Protein AF-A0A7W1F553-F1 (afdb_monomer)

Sequence (327 aa):
MTRLLAGVRGMALLTWREAWRSRLWLVFVGIAVLFLLGVPRMQAVDPSARLKLSVMAVTSGTGFAVTLLAVLIGAAGLRRDLESKTAYTLFAKPIPIAGYLLGRWTGTIVWLLAGSVALAVVGVATVALQGRGLPTMRRAVMPAEWRQLSAAGEVVEVESRRNRLRLGGQTGNGVRWEFTGVERPPPGEELEVLLRAELTPTDPDNPVEQLRIEVHARCRDAAGAERDRVLELDAKSPYGHGDGAAQRGRVHIISRDEGSRDLGQDYLRLRLPPDAIGADGRVAIDLIRLETSADLVLDRDGSARIAKPAGGLLVNLLRGAAADLAA

Foldseek 3Di:
DVVLVVLLQVLLVVLLVVCVVVVLCVLLVVLLVCLLPPLLPDDDPDPVVSLVVLVVSLVVSLVVSLVVLLVVSVVVVVVCCVVVVVVVVVVVDPHDPVSNVNSNVNSSVVNSVVSSVVSVVSSQVSSQVNNVHFDFDKDKFAFPAKWKQDLVRDTHGDPPPDQKDKAADDFFTWMKTKTAPADQDDPPFWKKKWFAWAWAFPDPVDDDFKFKKWKWKWAQDPVRDIDTATWAFDPQFQAFDDPPGCDRRTTIHGGDDPPDQPSRHRTGITTDDSRSQYPRRMMMMMMTGGDRRTIIMDGRGRGIIIIGRPDGPVVVVVVVVVVVVVD

pLDDT: mean 86.67, std 9.31, range [48.44, 97.31]

Radius of gyration: 28.43 Å; Cα contacts (8 Å, |Δi|>4): 544; chains: 1; bounding box: 58×50×82 Å

Structure (mmCIF, N/CA/C/O backbone):
data_AF-A0A7W1F553-F1
#
_entry.id   AF-A0A7W1F553-F1
#
loop_
_atom_site.group_PDB
_atom_site.id
_atom_site.type_symbol
_atom_site.label_atom_id
_atom_site.label_alt_id
_atom_site.label_comp_id
_atom_site.label_asym_id
_atom_site.label_entity_id
_atom_site.label_seq_id
_atom_site.pdbx_PDB_ins_code
_atom_site.Cartn_x
_atom_site.Cartn_y
_atom_site.Cartn_z
_atom_site.occupancy
_atom_site.B_iso_or_equiv
_atom_site.auth_seq_id
_atom_site.auth_comp_id
_atom_site.auth_asym_id
_atom_site.auth_atom_id
_atom_site.pdbx_PDB_model_num
ATOM 1 N N . MET A 1 1 ? -11.515 -16.649 42.365 1.00 63.06 1 MET A N 1
ATOM 2 C CA . MET A 1 1 ? -11.431 -16.088 40.992 1.00 63.06 1 MET A CA 1
ATOM 3 C C . MET A 1 1 ? -12.782 -15.964 40.287 1.00 63.06 1 MET A C 1
ATOM 5 O O . MET A 1 1 ? -13.090 -14.881 39.811 1.00 63.06 1 MET A O 1
ATOM 9 N N . THR A 1 2 ? -13.626 -16.997 40.250 1.00 76.12 2 THR A N 1
ATOM 10 C CA . THR A 1 2 ? -14.921 -16.977 39.527 1.00 76.12 2 THR A CA 1
ATOM 11 C C . THR A 1 2 ? -15.888 -15.865 39.966 1.00 76.12 2 THR A C 1
ATOM 13 O O . THR A 1 2 ? -16.492 -15.212 39.119 1.00 76.12 2 THR A O 1
ATOM 16 N N . ARG A 1 3 ? -15.983 -15.569 41.272 1.00 76.25 3 ARG A N 1
ATOM 17 C CA . ARG A 1 3 ? -16.821 -14.466 41.794 1.00 76.25 3 ARG A CA 1
ATOM 18 C C . ARG A 1 3 ? -16.327 -13.068 41.389 1.00 76.25 3 ARG A C 1
ATOM 20 O O . ARG A 1 3 ? -17.143 -12.196 41.111 1.00 76.25 3 ARG A O 1
ATOM 27 N N . LEU A 1 4 ? -15.007 -12.874 41.309 1.00 78.19 4 LEU A N 1
ATOM 28 C CA . LEU A 1 4 ? -14.392 -11.627 40.831 1.00 78.19 4 LEU A CA 1
ATOM 29 C C . LEU A 1 4 ? -14.726 -11.391 39.354 1.00 78.19 4 LEU A C 1
ATOM 31 O O . LEU A 1 4 ? -15.201 -10.317 39.001 1.00 78.19 4 LEU A O 1
ATOM 35 N N . LEU A 1 5 ? -14.556 -12.416 38.513 1.00 82.44 5 LEU A N 1
ATOM 36 C CA . LEU A 1 5 ? -14.865 -12.348 37.081 1.00 82.44 5 LEU A CA 1
ATOM 37 C C . LEU A 1 5 ? -16.352 -12.065 36.818 1.00 82.44 5 LEU A C 1
ATOM 39 O O . LEU A 1 5 ? -16.683 -11.244 35.963 1.00 82.44 5 LEU A O 1
ATOM 43 N N . ALA A 1 6 ? -17.251 -12.694 37.581 1.00 83.00 6 ALA A N 1
ATOM 44 C CA . ALA A 1 6 ? -18.686 -12.429 37.487 1.00 83.00 6 ALA A CA 1
ATOM 45 C C . ALA A 1 6 ? -19.034 -10.977 37.866 1.00 83.00 6 ALA A C 1
ATOM 47 O O . ALA A 1 6 ? -19.823 -10.335 37.170 1.00 83.00 6 ALA A O 1
ATOM 48 N N . GLY A 1 7 ? -18.406 -10.439 38.920 1.00 81.19 7 GLY A N 1
ATOM 49 C CA . GLY A 1 7 ? -18.570 -9.043 39.336 1.00 81.19 7 GLY A CA 1
ATOM 50 C C . GLY A 1 7 ? -18.070 -8.047 38.286 1.00 81.19 7 GLY A C 1
ATOM 51 O O . GLY A 1 7 ? -18.796 -7.120 37.929 1.00 81.19 7 GLY A O 1
ATOM 52 N N . VAL A 1 8 ? -16.878 -8.284 37.729 1.00 87.62 8 VAL A N 1
ATOM 53 C CA . VAL A 1 8 ? -16.292 -7.468 36.649 1.00 87.62 8 VAL A CA 1
ATOM 54 C C . VAL A 1 8 ? -17.209 -7.451 35.426 1.00 87.62 8 VAL A C 1
ATOM 56 O O . VAL A 1 8 ? -17.542 -6.379 34.925 1.00 87.62 8 VAL A O 1
ATOM 59 N N . ARG A 1 9 ? -17.688 -8.619 34.976 1.00 88.56 9 ARG A N 1
ATOM 60 C CA . ARG A 1 9 ? -18.606 -8.722 33.831 1.00 88.56 9 ARG A CA 1
ATOM 61 C C . ARG A 1 9 ? -19.930 -7.999 34.083 1.00 88.56 9 ARG A C 1
ATOM 63 O O . ARG A 1 9 ? -20.428 -7.317 33.189 1.00 88.56 9 ARG A O 1
ATOM 70 N N . GLY A 1 10 ? -20.506 -8.149 35.277 1.00 86.38 10 GLY A N 1
ATOM 71 C CA . GLY A 1 10 ? -21.751 -7.475 35.649 1.00 86.38 10 GLY A CA 1
ATOM 72 C C . GLY A 1 10 ? -21.615 -5.954 35.602 1.00 86.38 10 GLY A C 1
ATOM 73 O O . GLY A 1 10 ? -22.452 -5.279 35.003 1.00 86.38 10 GLY A O 1
ATOM 74 N N . MET A 1 11 ? -20.522 -5.426 36.157 1.00 86.44 11 MET A N 1
ATOM 75 C CA . MET A 1 11 ? -20.228 -3.993 36.122 1.00 86.44 11 MET A CA 1
ATOM 76 C C . MET A 1 11 ? -19.934 -3.493 34.706 1.00 86.44 11 MET A C 1
ATOM 78 O O . MET A 1 11 ? -20.463 -2.455 34.321 1.00 86.44 11 MET A O 1
ATOM 82 N N . ALA A 1 12 ? -19.189 -4.251 33.898 1.00 89.06 12 ALA A N 1
ATOM 83 C CA . ALA A 1 12 ? -18.916 -3.888 32.508 1.00 89.06 12 ALA A CA 1
ATOM 84 C C . ALA A 1 12 ? -20.203 -3.773 31.670 1.00 89.06 12 ALA A C 1
ATOM 86 O O . ALA A 1 12 ? -20.380 -2.807 30.926 1.00 89.06 12 ALA A O 1
ATOM 87 N N . LEU A 1 13 ? -21.139 -4.717 31.829 1.00 90.25 13 LEU A N 1
ATOM 88 C CA . LEU A 1 13 ? -22.446 -4.680 31.161 1.00 90.25 13 LEU A CA 1
ATOM 89 C C . LEU A 1 13 ? -23.314 -3.510 31.634 1.00 90.25 13 LEU A C 1
ATOM 91 O O . LEU A 1 13 ? -24.056 -2.928 30.837 1.00 90.25 13 LEU A O 1
ATOM 95 N N . LEU A 1 14 ? -23.233 -3.164 32.920 1.00 88.56 14 LEU A N 1
ATOM 96 C CA . LEU A 1 14 ? -23.918 -1.995 33.457 1.00 88.56 14 LEU A CA 1
ATOM 97 C C . LEU A 1 14 ? -23.369 -0.716 32.818 1.00 88.56 14 LEU A C 1
ATOM 99 O O . LEU A 1 14 ? -24.150 0.059 32.272 1.00 88.56 14 LEU A O 1
ATOM 103 N N . THR A 1 15 ? -22.045 -0.539 32.799 1.00 87.19 15 THR A N 1
ATOM 104 C CA . THR A 1 15 ? -21.388 0.614 32.165 1.00 87.19 15 THR A CA 1
ATOM 105 C C . THR A 1 15 ? -21.757 0.729 30.687 1.00 87.19 15 THR A C 1
ATOM 107 O O . THR A 1 15 ? -22.094 1.816 30.224 1.00 87.19 15 THR A O 1
ATOM 110 N N . TRP A 1 16 ? -21.794 -0.388 29.956 1.00 87.44 16 TRP A N 1
ATOM 111 C CA . TRP A 1 16 ? -22.247 -0.409 28.564 1.00 87.44 16 TRP A CA 1
ATOM 112 C C . TRP A 1 16 ? -23.688 0.102 28.407 1.00 87.44 16 TRP A C 1
ATOM 114 O O . TRP A 1 16 ? -23.965 0.969 27.576 1.00 87.44 16 TRP A O 1
ATOM 124 N N . ARG A 1 17 ? -24.621 -0.412 29.220 1.00 89.12 17 ARG A N 1
ATOM 125 C CA . ARG A 1 17 ? -26.030 0.019 29.202 1.00 89.12 17 ARG A CA 1
ATOM 126 C C . ARG A 1 17 ? -26.185 1.492 29.563 1.00 89.12 17 ARG A C 1
ATOM 128 O O . ARG A 1 17 ? -27.016 2.179 28.972 1.00 89.12 17 ARG A O 1
ATOM 135 N N . GLU A 1 18 ? -25.401 1.978 30.517 1.00 88.25 18 GLU A N 1
ATOM 136 C CA . GLU A 1 18 ? -25.407 3.385 30.908 1.00 88.25 18 GLU A CA 1
ATOM 137 C C . GLU A 1 18 ? -24.884 4.288 29.791 1.00 88.25 18 GLU A C 1
ATOM 139 O O . GLU A 1 18 ? -25.547 5.272 29.466 1.00 88.25 18 GLU A O 1
ATOM 144 N N . ALA A 1 19 ? -23.769 3.922 29.154 1.00 85.69 19 ALA A N 1
ATOM 145 C CA . ALA A 1 19 ? -23.207 4.647 28.015 1.00 85.69 19 ALA A CA 1
ATOM 146 C C . ALA A 1 19 ? -24.159 4.665 26.804 1.00 85.69 19 ALA A C 1
ATOM 148 O O . ALA A 1 19 ? -24.251 5.651 26.073 1.00 85.69 19 ALA A O 1
ATOM 149 N N . TRP A 1 20 ? -24.929 3.592 26.607 1.00 88.38 20 TRP A N 1
ATOM 150 C CA . TRP A 1 20 ? -25.993 3.572 25.607 1.00 88.38 20 TRP A CA 1
ATOM 151 C C . TRP A 1 20 ? -27.130 4.542 25.961 1.00 88.38 20 TRP A C 1
ATOM 153 O O . TRP A 1 20 ? -27.567 5.340 25.128 1.00 88.38 20 TRP A O 1
ATOM 163 N N . ARG A 1 21 ? -27.594 4.519 27.218 1.00 90.44 21 ARG A N 1
ATOM 164 C CA . ARG A 1 21 ? -28.711 5.355 27.688 1.00 90.44 21 ARG A CA 1
ATOM 165 C C . ARG A 1 21 ? -28.366 6.841 27.738 1.00 90.44 21 ARG A C 1
ATOM 167 O O . ARG A 1 21 ? -29.250 7.665 27.520 1.00 90.44 21 ARG A O 1
ATOM 174 N N . SER A 1 22 ? -27.107 7.188 27.999 1.00 88.44 22 SER A N 1
ATOM 175 C CA . SER A 1 22 ? -26.621 8.572 27.965 1.00 88.44 22 SER A CA 1
ATOM 176 C C . SER A 1 22 ? -26.574 9.159 26.552 1.00 88.44 22 SER A C 1
ATOM 178 O O . SER A 1 22 ? -26.280 10.340 26.401 1.00 88.44 22 SER A O 1
ATOM 180 N N . ARG A 1 23 ? -26.902 8.361 25.522 1.00 92.44 23 ARG A N 1
ATOM 181 C CA . ARG A 1 23 ? -26.930 8.764 24.110 1.00 92.44 23 ARG A CA 1
ATOM 182 C C . ARG A 1 23 ? -25.578 9.255 23.589 1.00 92.44 23 ARG A C 1
ATOM 184 O O . ARG A 1 23 ? -25.527 9.921 22.562 1.00 92.44 23 ARG A O 1
ATOM 191 N N . LEU A 1 24 ? -24.475 8.877 24.239 1.00 87.44 24 LEU A N 1
ATOM 192 C CA . LEU A 1 24 ? -23.122 9.221 23.784 1.00 87.44 24 LEU A CA 1
ATOM 193 C C . LEU A 1 24 ? -22.799 8.623 22.408 1.00 87.44 24 LEU A C 1
ATOM 195 O O . LEU A 1 24 ? -21.963 9.154 21.682 1.00 87.44 24 LEU A O 1
ATOM 199 N N . TRP A 1 25 ? -23.525 7.578 22.000 1.00 90.50 25 TRP A N 1
ATOM 200 C CA . TRP A 1 25 ? -23.453 7.011 20.652 1.00 90.50 25 TRP A CA 1
ATOM 201 C C . TRP A 1 25 ? -23.823 8.021 19.552 1.00 90.50 25 TRP A C 1
ATOM 203 O O . TRP A 1 25 ? -23.379 7.863 18.416 1.00 90.50 25 TRP A O 1
ATOM 213 N N . LEU A 1 26 ? -24.570 9.089 19.871 1.00 92.50 26 LEU A N 1
ATOM 214 C CA . LEU A 1 26 ? -24.881 10.162 18.922 1.00 92.50 26 LEU A CA 1
ATOM 215 C C . LEU A 1 26 ? -23.627 10.891 18.433 1.00 92.50 26 LEU A C 1
ATOM 217 O O . LEU A 1 26 ? -23.619 11.367 17.303 1.00 92.50 26 LEU A O 1
ATOM 221 N N . VAL A 1 27 ? -22.560 10.947 19.237 1.00 90.38 27 VAL A N 1
ATOM 222 C CA . VAL A 1 27 ? -21.278 11.528 18.809 1.00 90.38 27 VAL A CA 1
ATOM 223 C C . VAL A 1 27 ? -20.674 10.691 17.681 1.00 90.38 27 VAL A C 1
ATOM 225 O O . VAL A 1 27 ? -20.287 11.243 16.653 1.00 90.38 27 VAL A O 1
ATOM 228 N N . PHE A 1 28 ? -20.667 9.359 17.816 1.00 91.38 28 PHE A N 1
ATOM 229 C CA . PHE A 1 28 ? -20.224 8.469 16.738 1.00 91.38 28 PHE A CA 1
ATOM 230 C C . PHE A 1 28 ? -21.087 8.615 15.491 1.00 91.38 28 PHE A C 1
ATOM 232 O O . PHE A 1 28 ? -20.553 8.688 14.390 1.00 91.38 28 PHE A O 1
ATOM 239 N N . VAL A 1 29 ? -22.407 8.711 15.649 1.00 93.31 29 VAL A N 1
ATOM 240 C CA . VAL A 1 29 ? -23.312 8.910 14.510 1.00 93.31 29 VAL A CA 1
ATOM 241 C C . VAL A 1 29 ? -23.076 10.256 13.832 1.00 93.31 29 VAL A C 1
ATOM 243 O O . VAL A 1 29 ? -23.033 10.307 12.608 1.00 93.31 29 VAL A O 1
ATOM 246 N N . GLY A 1 30 ? -22.847 11.326 14.592 1.00 93.69 30 GLY A N 1
ATOM 247 C CA . GLY A 1 30 ? -22.500 12.635 14.040 1.00 93.69 30 GLY A CA 1
ATOM 248 C C . GLY A 1 30 ? -21.229 12.586 13.189 1.00 93.69 30 GLY A C 1
ATOM 249 O O . GLY A 1 30 ? -21.225 13.085 12.065 1.00 93.69 30 GLY A O 1
ATOM 250 N N . ILE A 1 31 ? -20.176 11.921 13.675 1.00 91.81 31 ILE A N 1
ATOM 251 C CA . ILE A 1 31 ? -18.933 11.750 12.907 1.00 91.81 31 ILE A CA 1
ATOM 252 C C . ILE A 1 31 ? -19.126 10.820 11.705 1.00 91.81 31 ILE A C 1
ATOM 254 O O . ILE A 1 31 ? -18.628 11.118 10.624 1.00 91.81 31 ILE A O 1
ATOM 258 N N . ALA A 1 32 ? -19.894 9.739 11.843 1.00 91.44 32 ALA A N 1
ATOM 259 C CA . ALA A 1 32 ? -20.233 8.855 10.730 1.00 91.44 32 ALA A CA 1
ATOM 260 C C . ALA A 1 32 ? -20.955 9.613 9.601 1.00 91.44 32 ALA A C 1
ATOM 262 O O . ALA A 1 32 ? -20.600 9.473 8.431 1.00 91.44 32 ALA A O 1
ATOM 263 N N . VAL A 1 33 ? -21.927 10.463 9.948 1.00 94.06 33 VAL A N 1
ATOM 264 C CA . VAL A 1 33 ? -22.617 11.345 8.995 1.00 94.06 33 VAL A CA 1
ATOM 265 C C . VAL A 1 33 ? -21.637 12.338 8.370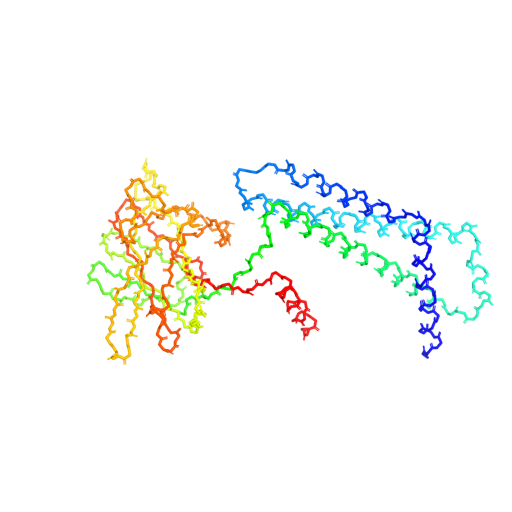 1.00 94.06 33 VAL A C 1
ATOM 267 O O . VAL A 1 33 ? -21.668 12.542 7.156 1.00 94.06 33 VAL A O 1
ATOM 270 N N . LEU A 1 34 ? -20.733 12.920 9.164 1.00 91.75 34 LEU A N 1
ATOM 271 C CA . LEU A 1 34 ? -19.702 13.821 8.654 1.00 91.75 34 LEU A CA 1
ATOM 272 C C . LEU A 1 34 ? -18.782 13.121 7.646 1.00 91.75 34 LEU A C 1
ATOM 274 O O . LEU A 1 34 ? -18.456 13.715 6.623 1.00 91.75 34 LEU A O 1
ATOM 278 N N . PHE A 1 35 ? -18.406 11.862 7.876 1.00 90.44 35 PHE A N 1
ATOM 279 C CA . PHE A 1 35 ? -17.649 11.081 6.898 1.00 90.44 35 PHE A CA 1
ATOM 280 C C . PHE A 1 35 ? -18.456 10.864 5.621 1.00 90.44 35 PHE A C 1
ATOM 282 O O . PHE A 1 35 ? -17.986 11.233 4.545 1.00 90.44 35 PHE A O 1
ATOM 289 N N . LEU A 1 36 ? -19.689 10.364 5.739 1.00 88.12 36 LEU A N 1
ATOM 290 C CA . LEU A 1 36 ? -20.564 10.080 4.597 1.00 88.12 36 LEU A CA 1
ATOM 291 C C . LEU A 1 36 ? -20.831 11.312 3.722 1.00 88.12 36 LEU A C 1
ATOM 293 O O . LEU A 1 36 ? -20.930 11.189 2.504 1.00 88.12 36 LEU A O 1
ATOM 297 N N . LEU A 1 37 ? -20.939 12.500 4.320 1.00 89.25 37 LEU A N 1
ATOM 298 C CA . LEU A 1 37 ? -21.217 13.742 3.595 1.00 89.25 37 LEU A CA 1
ATOM 299 C C . LEU A 1 37 ? -19.953 14.513 3.194 1.00 89.25 37 LEU A C 1
ATOM 301 O O . LEU A 1 37 ? -19.961 15.212 2.177 1.00 89.25 37 LEU A O 1
ATOM 305 N N . GLY A 1 38 ? -18.895 14.438 3.996 1.00 85.62 38 GLY A N 1
ATOM 306 C CA . GLY A 1 38 ? -17.675 15.225 3.839 1.00 85.62 38 GLY A CA 1
ATOM 307 C C . GLY A 1 38 ? -16.666 14.581 2.897 1.00 85.62 38 GLY A C 1
ATOM 308 O O . GLY A 1 38 ? -16.176 15.241 1.982 1.00 85.62 38 GLY A O 1
ATOM 309 N N . VAL A 1 39 ? -16.397 13.282 3.062 1.00 84.00 39 VAL A N 1
ATOM 310 C CA . VAL A 1 39 ? -15.374 12.562 2.282 1.00 84.00 39 VAL A CA 1
ATOM 311 C C . VAL A 1 39 ? -15.657 12.594 0.771 1.00 84.00 39 VAL A C 1
ATOM 313 O O . VAL A 1 39 ? -14.748 12.944 0.013 1.00 84.00 39 VAL A O 1
ATOM 316 N N . PRO A 1 40 ? -16.895 12.358 0.280 1.00 81.50 40 PRO A N 1
ATOM 317 C CA . PRO A 1 40 ? -17.178 12.432 -1.157 1.00 81.50 40 PRO A CA 1
ATOM 318 C C . PRO A 1 40 ? -16.976 13.829 -1.758 1.00 81.50 40 PRO A C 1
ATOM 320 O O . PRO A 1 40 ? -16.720 13.951 -2.956 1.00 81.50 40 PRO A O 1
ATOM 323 N N . ARG A 1 41 ? -17.085 14.885 -0.941 1.00 81.69 41 ARG A N 1
ATOM 324 C CA . ARG A 1 41 ? -16.938 16.282 -1.375 1.00 81.69 41 ARG A CA 1
ATOM 325 C C . ARG A 1 41 ? -15.491 16.756 -1.430 1.00 81.69 41 ARG A C 1
ATOM 327 O O . ARG A 1 41 ? -15.239 17.791 -2.037 1.00 81.69 41 ARG A O 1
ATOM 334 N N . MET A 1 42 ? -14.545 16.012 -0.857 1.00 78.25 42 MET A N 1
ATOM 335 C CA . MET A 1 42 ? -13.127 16.337 -0.986 1.00 78.25 42 MET A CA 1
ATOM 336 C C . MET A 1 42 ? -12.726 16.209 -2.453 1.00 78.25 42 MET A C 1
ATOM 338 O O . MET A 1 42 ? -12.780 15.114 -3.013 1.00 78.25 42 MET A O 1
ATOM 342 N N . GLN A 1 43 ? -12.387 17.324 -3.094 1.00 69.75 43 GLN A N 1
ATOM 343 C CA . GLN A 1 43 ? -11.808 17.334 -4.433 1.00 69.75 43 GLN A CA 1
ATOM 344 C C . GLN A 1 43 ? -10.291 17.272 -4.279 1.00 69.75 43 GLN A C 1
ATOM 346 O O . GLN A 1 43 ? -9.711 18.036 -3.514 1.00 69.75 43 GLN A O 1
ATOM 351 N N . ALA A 1 44 ? -9.662 16.335 -4.973 1.00 67.56 44 ALA A N 1
ATOM 352 C CA . ALA A 1 44 ? -8.216 16.267 -5.097 1.00 67.56 44 ALA A CA 1
ATOM 353 C C . ALA A 1 44 ? -7.892 16.177 -6.583 1.00 67.56 44 ALA A C 1
ATOM 355 O O . ALA A 1 44 ? -8.706 15.664 -7.354 1.00 67.56 44 ALA A O 1
ATOM 356 N N . VAL A 1 45 ? -6.717 16.681 -6.954 1.00 59.09 45 VAL A N 1
ATOM 357 C CA . VAL A 1 45 ? -6.250 16.698 -8.345 1.00 59.09 45 VAL A CA 1
ATOM 358 C C . VAL A 1 45 ? -6.145 15.269 -8.893 1.00 59.09 45 VAL A C 1
ATOM 360 O O . VAL A 1 45 ? -6.565 15.032 -10.020 1.00 59.09 45 VAL A O 1
ATOM 363 N N . ASP A 1 46 ? -5.738 14.307 -8.049 1.00 67.31 46 ASP A N 1
ATOM 364 C CA . ASP A 1 46 ? -5.589 12.897 -8.425 1.00 67.31 46 ASP A CA 1
ATOM 365 C C . ASP A 1 46 ? -6.479 11.927 -7.618 1.00 67.31 46 ASP A C 1
ATOM 367 O O . ASP A 1 46 ? -6.655 12.096 -6.402 1.00 67.31 46 ASP A O 1
ATOM 371 N N . PRO A 1 47 ? -6.984 10.835 -8.237 1.00 68.31 47 PRO A N 1
ATOM 372 C CA . PRO A 1 47 ? -7.790 9.812 -7.558 1.00 68.31 47 PRO A CA 1
ATOM 373 C C . PRO A 1 47 ? -7.090 9.121 -6.373 1.00 68.31 47 PRO A C 1
ATOM 375 O O . PRO A 1 47 ? -7.730 8.777 -5.379 1.00 68.31 47 PRO A O 1
ATOM 378 N N . SER A 1 48 ? -5.776 8.920 -6.454 1.00 66.25 48 SER A N 1
ATOM 379 C CA . SER A 1 48 ? -4.944 8.325 -5.394 1.00 66.25 48 SER A CA 1
ATOM 380 C C . SER A 1 48 ? -4.737 9.274 -4.213 1.00 66.25 48 SER A C 1
ATOM 382 O O . SER A 1 48 ? -4.894 8.873 -3.058 1.00 66.25 48 SER A O 1
ATOM 384 N N . ALA A 1 49 ? -4.435 10.546 -4.491 1.00 72.31 49 ALA A N 1
ATOM 385 C CA . ALA A 1 49 ? -4.321 11.594 -3.486 1.00 72.31 49 ALA A CA 1
ATOM 386 C C . ALA A 1 49 ? -5.649 11.748 -2.738 1.00 72.31 49 ALA A C 1
ATOM 388 O O . ALA A 1 49 ? -5.672 11.835 -1.511 1.00 72.31 49 ALA A O 1
ATOM 389 N N . ARG A 1 50 ? -6.770 11.656 -3.465 1.00 78.31 50 ARG A N 1
ATOM 390 C CA . ARG A 1 50 ? -8.115 11.624 -2.887 1.00 78.31 50 ARG A CA 1
ATOM 391 C C . ARG A 1 50 ? -8.306 10.473 -1.902 1.00 78.31 50 ARG A C 1
ATOM 393 O O . ARG A 1 50 ? -8.823 10.694 -0.808 1.00 78.31 50 ARG A O 1
ATOM 400 N N . LEU A 1 51 ? -7.878 9.262 -2.265 1.00 79.00 51 LEU A N 1
ATOM 401 C CA . LEU A 1 51 ? -7.966 8.086 -1.397 1.00 79.00 51 LEU A CA 1
ATOM 402 C C . LEU A 1 51 ? -7.136 8.275 -0.120 1.00 79.00 51 LEU A C 1
ATOM 404 O O . LEU A 1 51 ? -7.649 8.056 0.975 1.00 79.00 51 LEU A O 1
ATOM 408 N N . LYS A 1 52 ? -5.883 8.729 -0.250 1.00 79.50 52 LYS A N 1
ATOM 409 C CA . LYS A 1 52 ? -4.994 9.003 0.892 1.00 79.50 52 LYS A CA 1
ATOM 410 C C . LYS A 1 52 ? -5.592 10.039 1.842 1.00 79.50 52 LYS A C 1
ATOM 412 O O . LYS A 1 52 ? -5.669 9.785 3.042 1.00 79.50 52 LYS A O 1
ATOM 417 N N . LEU A 1 53 ? -6.071 11.163 1.304 1.00 83.81 53 LEU A N 1
ATOM 418 C CA . LEU A 1 53 ? -6.736 12.210 2.084 1.00 83.81 53 LEU A CA 1
ATOM 419 C C . LEU A 1 53 ? -7.974 11.673 2.807 1.00 83.81 53 LEU A C 1
ATOM 421 O O . LEU A 1 53 ? -8.174 11.958 3.984 1.00 83.81 53 LEU A O 1
ATOM 425 N N . SER A 1 54 ? -8.769 10.844 2.132 1.00 85.25 54 SER A N 1
ATOM 426 C CA . SER A 1 54 ? -9.974 10.242 2.707 1.00 85.25 54 SER A CA 1
ATOM 427 C C . SER A 1 54 ? -9.646 9.286 3.856 1.00 85.25 54 SER A C 1
ATOM 429 O O . SER A 1 54 ? -10.247 9.378 4.924 1.00 85.25 54 SER A O 1
ATOM 431 N N . VAL A 1 55 ? -8.654 8.406 3.679 1.00 84.69 55 VAL A N 1
ATOM 432 C CA . VAL A 1 55 ? -8.191 7.480 4.728 1.00 84.69 55 VAL A CA 1
ATOM 433 C C . VAL A 1 55 ? -7.619 8.243 5.921 1.00 84.69 55 VAL A C 1
ATOM 435 O O . VAL A 1 55 ? -7.939 7.918 7.067 1.00 84.69 55 VAL A O 1
ATOM 438 N N . MET A 1 56 ? -6.816 9.278 5.670 1.00 85.75 56 MET A N 1
ATOM 439 C CA . MET A 1 56 ? -6.268 10.136 6.717 1.00 85.75 56 MET A CA 1
ATOM 440 C C . MET A 1 56 ? -7.387 10.838 7.493 1.00 85.75 56 MET A C 1
ATOM 442 O O . MET A 1 56 ? -7.426 10.747 8.717 1.00 85.75 56 MET A O 1
ATOM 446 N N . ALA A 1 57 ? -8.346 11.457 6.800 1.00 87.06 57 ALA A N 1
ATOM 447 C CA . ALA A 1 57 ? -9.478 12.135 7.424 1.00 87.06 57 ALA A CA 1
ATOM 448 C C . ALA A 1 57 ? -10.332 11.184 8.280 1.00 87.06 57 ALA A C 1
ATOM 450 O O . ALA A 1 57 ? -10.681 11.520 9.413 1.00 87.06 57 ALA A O 1
ATOM 451 N N . VAL A 1 58 ? -10.624 9.978 7.776 1.00 88.12 58 VAL A N 1
ATOM 452 C CA . VAL A 1 58 ? -11.366 8.946 8.518 1.00 88.12 58 VAL A CA 1
ATOM 453 C C . VAL A 1 58 ? -10.598 8.503 9.763 1.00 88.12 58 VAL A C 1
ATOM 455 O O . VAL A 1 58 ? -11.176 8.421 10.849 1.00 88.12 58 VAL A O 1
ATOM 458 N N . THR A 1 59 ? -9.297 8.240 9.635 1.00 87.81 59 THR A N 1
ATOM 459 C CA . THR A 1 59 ? -8.465 7.752 10.744 1.00 87.81 59 THR A CA 1
ATOM 460 C C . THR A 1 59 ? -8.311 8.821 11.824 1.00 87.81 59 THR A C 1
ATOM 462 O O . THR A 1 59 ? -8.587 8.558 12.996 1.00 87.81 59 THR A O 1
ATOM 465 N N . SER A 1 60 ? -7.960 10.051 11.439 1.00 88.00 60 SER A N 1
ATOM 466 C CA . SER A 1 60 ? -7.835 11.183 12.362 1.00 88.00 60 SER A CA 1
ATOM 467 C C . SER A 1 60 ? -9.169 11.531 13.023 1.00 88.00 60 SER A C 1
ATOM 469 O O . SER A 1 60 ? -9.218 11.716 14.238 1.00 88.00 60 SER A O 1
ATOM 471 N N . GLY A 1 61 ? -10.268 11.557 12.261 1.00 89.44 61 GLY A N 1
ATOM 472 C CA . GLY A 1 61 ? -11.603 11.814 12.803 1.00 89.44 61 GLY A CA 1
ATOM 473 C C . GLY A 1 61 ? -12.058 10.731 13.785 1.00 89.44 61 GLY A C 1
ATOM 474 O O . GLY A 1 61 ? -12.616 11.047 14.835 1.00 89.44 61 GLY A O 1
ATOM 475 N N . THR A 1 62 ? -11.755 9.461 13.496 1.00 91.00 62 THR A N 1
ATOM 476 C CA . THR A 1 62 ? -12.057 8.338 14.396 1.00 91.00 62 THR A CA 1
ATOM 477 C C . THR A 1 62 ? -11.233 8.417 15.677 1.00 91.00 62 THR A C 1
ATOM 479 O O . THR A 1 62 ? -11.793 8.262 16.759 1.00 91.00 62 THR A O 1
ATOM 482 N N . GLY A 1 63 ? -9.931 8.709 15.583 1.00 89.56 63 GLY A N 1
ATOM 483 C CA . GLY A 1 63 ? -9.063 8.888 16.751 1.00 89.56 63 GLY A CA 1
ATOM 484 C C . GLY A 1 63 ? -9.477 10.075 17.625 1.00 89.56 63 GLY A C 1
ATOM 485 O O . GLY A 1 63 ? -9.454 9.984 18.856 1.00 89.56 63 GLY A O 1
ATOM 486 N N . PHE A 1 64 ? -9.937 11.162 17.001 1.00 91.88 64 PHE A N 1
ATOM 487 C CA . PHE A 1 64 ? -10.496 12.310 17.708 1.00 91.88 64 PHE A CA 1
ATOM 488 C C . PHE A 1 64 ? -11.790 11.944 18.455 1.00 91.88 64 PHE A C 1
ATOM 490 O O . PHE A 1 64 ? -11.878 12.193 19.658 1.00 91.88 64 PHE A O 1
ATOM 497 N N . ALA A 1 65 ? -12.754 11.286 17.791 1.00 90.06 65 ALA A N 1
ATOM 498 C CA . ALA A 1 65 ? -13.988 10.788 18.425 1.00 90.06 65 ALA A CA 1
ATOM 499 C C . ALA A 1 65 ? -13.676 9.861 19.604 1.00 90.06 65 ALA A C 1
ATOM 501 O O . ALA A 1 65 ? -14.157 10.073 20.716 1.00 90.06 65 ALA A O 1
ATOM 502 N N . VAL A 1 66 ? -12.818 8.880 19.298 1.00 92.81 66 VAL A N 1
ATOM 503 C CA . VAL A 1 66 ? -11.956 8.083 20.170 1.00 92.81 66 VAL A CA 1
ATOM 504 C C . VAL A 1 66 ? -11.762 8.671 21.563 1.00 92.81 66 VAL A C 1
ATOM 506 O O . VAL A 1 66 ? -12.383 8.348 22.578 1.00 92.81 66 VAL A O 1
ATOM 509 N N . THR A 1 67 ? -10.841 9.623 21.518 1.00 93.19 67 THR A N 1
ATOM 510 C CA . THR A 1 67 ? -10.225 10.310 22.638 1.00 93.19 67 THR A CA 1
ATOM 511 C C . THR A 1 67 ? -11.218 11.224 23.341 1.00 93.19 67 THR A C 1
ATOM 513 O O . THR A 1 67 ? -11.303 11.208 24.568 1.00 93.19 67 THR A O 1
ATOM 516 N N . LEU A 1 68 ? -12.023 11.973 22.581 1.00 93.19 68 LEU A N 1
ATOM 517 C CA . LEU A 1 68 ? -13.039 12.861 23.140 1.00 93.19 68 LEU A CA 1
ATOM 518 C C . LEU A 1 68 ? -14.054 12.076 23.981 1.00 93.19 68 LEU A C 1
ATOM 520 O O . LEU A 1 68 ? -14.337 12.446 25.119 1.00 93.19 68 LEU A O 1
ATOM 524 N N . LEU A 1 69 ? -14.570 10.961 23.457 1.00 91.69 69 LEU A N 1
ATOM 525 C CA . LEU A 1 69 ? -15.525 10.121 24.179 1.00 91.69 69 LEU A CA 1
ATOM 526 C C . LEU A 1 69 ? -14.894 9.409 25.370 1.00 91.69 69 LEU A C 1
ATOM 528 O O . LEU A 1 69 ? -15.558 9.276 26.394 1.00 91.69 69 LEU A O 1
ATOM 532 N N . ALA A 1 70 ? -13.627 9.000 25.281 1.00 92.19 70 ALA A N 1
ATOM 533 C CA . ALA A 1 70 ? -12.922 8.417 26.419 1.00 92.19 70 ALA A CA 1
ATOM 534 C C . ALA A 1 70 ? -12.890 9.382 27.618 1.00 92.19 70 ALA A C 1
ATOM 536 O O . ALA A 1 70 ? -13.225 8.992 28.740 1.00 92.19 70 ALA A O 1
ATOM 537 N N . VAL A 1 71 ? -12.579 10.659 27.369 1.00 92.50 71 VAL A N 1
ATOM 538 C CA . VAL A 1 71 ? -12.584 11.709 28.399 1.00 92.50 71 VAL A CA 1
ATOM 539 C C . VAL A 1 71 ? -14.002 11.973 28.912 1.00 92.50 71 VAL A C 1
ATOM 541 O O . VAL A 1 71 ? -14.224 11.998 30.124 1.00 92.50 71 VAL A O 1
ATOM 544 N N . LEU A 1 72 ? -14.980 12.127 28.012 1.00 90.06 72 LEU A N 1
ATOM 545 C CA . LEU A 1 72 ? -16.362 12.439 28.389 1.00 90.06 72 LEU A CA 1
ATOM 546 C C . LEU A 1 72 ? -17.025 11.314 29.190 1.00 90.06 72 LEU A C 1
ATOM 548 O O . LEU A 1 72 ? -17.710 11.599 30.170 1.00 90.06 72 LEU A O 1
ATOM 552 N N . ILE A 1 73 ? -16.817 10.047 28.819 1.00 89.12 73 ILE A N 1
ATOM 553 C CA . ILE A 1 73 ? -17.356 8.896 29.559 1.00 89.12 73 ILE A CA 1
ATOM 554 C C . ILE A 1 73 ? -16.725 8.816 30.945 1.00 89.12 73 ILE A C 1
ATOM 556 O O . ILE A 1 73 ? -17.446 8.629 31.927 1.00 89.12 73 ILE A O 1
ATOM 560 N N . GLY A 1 74 ? -15.405 9.003 31.037 1.00 87.31 74 GLY A N 1
ATOM 561 C CA . GLY A 1 74 ? -14.699 9.033 32.315 1.00 87.31 74 GLY A CA 1
ATOM 562 C C . GLY A 1 74 ? -15.246 10.119 33.244 1.00 87.31 74 GLY A C 1
ATOM 563 O O . GLY A 1 74 ? -15.648 9.827 34.372 1.00 87.31 74 GLY A O 1
ATOM 564 N N . ALA A 1 75 ? -15.343 11.355 32.749 1.00 88.88 75 ALA A N 1
ATOM 565 C CA . ALA A 1 75 ? -15.829 12.498 33.518 1.00 88.88 75 ALA A CA 1
ATOM 566 C C . ALA A 1 75 ? -17.316 12.376 33.898 1.00 88.88 75 ALA A C 1
ATOM 568 O O . ALA A 1 75 ? -17.677 12.572 35.060 1.00 88.88 75 ALA A O 1
ATOM 569 N N . ALA A 1 76 ? -18.186 12.015 32.947 1.00 87.69 76 ALA A N 1
ATOM 570 C CA . ALA A 1 76 ? -19.621 11.853 33.192 1.00 87.69 76 ALA A CA 1
ATOM 571 C C . ALA A 1 76 ? -19.901 10.701 34.159 1.00 87.69 76 ALA A C 1
ATOM 573 O O . ALA A 1 76 ? -20.755 10.816 35.040 1.00 87.69 76 ALA A O 1
ATOM 574 N N . GLY A 1 77 ? -19.150 9.607 34.024 1.00 85.12 77 GLY A N 1
ATOM 575 C CA . GLY A 1 77 ? -19.194 8.499 34.957 1.00 85.12 77 GLY A CA 1
ATOM 576 C C . GLY A 1 77 ? -18.810 8.948 36.366 1.00 85.12 77 GLY A C 1
ATOM 577 O O . GLY A 1 77 ? -19.559 8.696 37.307 1.00 85.12 77 GLY A O 1
ATOM 578 N N . LEU A 1 78 ? -17.659 9.603 36.522 1.00 86.31 78 LEU A N 1
ATOM 579 C CA . LEU A 1 78 ? -17.182 10.047 37.832 1.00 86.31 78 LEU A CA 1
ATOM 580 C C . LEU A 1 78 ? -18.174 11.005 38.501 1.00 86.31 78 LEU A C 1
ATOM 582 O O . LEU A 1 78 ? -18.532 10.818 39.661 1.00 86.31 78 LEU A O 1
ATOM 586 N N . ARG A 1 79 ? -18.672 11.994 37.752 1.00 87.38 79 ARG A N 1
ATOM 587 C CA . ARG A 1 79 ? -19.670 12.948 38.243 1.00 87.38 79 ARG A CA 1
ATOM 588 C C . ARG A 1 79 ? -20.930 12.244 38.744 1.00 87.38 79 ARG A C 1
ATOM 590 O O . ARG A 1 79 ? -21.398 12.539 39.839 1.00 87.38 79 ARG A O 1
ATOM 597 N N . ARG A 1 80 ? -21.460 11.300 37.963 1.00 84.56 80 ARG A N 1
ATOM 598 C CA . ARG A 1 80 ? -22.658 10.538 38.328 1.00 84.56 80 ARG A CA 1
ATOM 599 C C . ARG A 1 80 ? -22.442 9.757 39.618 1.00 84.56 80 ARG A C 1
ATOM 601 O O . ARG A 1 80 ? -23.290 9.830 40.494 1.00 84.56 80 ARG A O 1
ATOM 608 N N . ASP A 1 81 ? -21.308 9.074 39.763 1.00 84.31 81 ASP A N 1
ATOM 609 C CA . ASP A 1 81 ? -21.005 8.310 40.980 1.00 84.31 81 ASP A CA 1
ATOM 610 C C . ASP A 1 81 ? -20.979 9.185 42.239 1.00 84.31 81 ASP A C 1
ATOM 612 O O . ASP A 1 81 ? -21.455 8.757 43.296 1.00 84.31 81 ASP A O 1
ATOM 616 N N . LEU A 1 82 ? -20.443 10.404 42.114 1.00 84.69 82 LEU A N 1
ATOM 617 C CA . LEU A 1 82 ? -20.399 11.391 43.191 1.00 84.69 82 LEU A CA 1
ATOM 618 C C . LEU A 1 82 ? -21.801 11.917 43.530 1.00 84.69 82 LEU A C 1
ATOM 620 O O . LEU A 1 82 ? -22.178 11.948 44.700 1.00 84.69 82 LEU A O 1
ATOM 624 N N . GLU A 1 83 ? -22.593 12.283 42.519 1.00 86.12 83 GLU A N 1
ATOM 625 C CA . GLU A 1 83 ? -23.938 12.845 42.702 1.00 86.12 83 GLU A CA 1
ATOM 626 C C . GLU A 1 83 ? -24.935 11.815 43.251 1.00 86.12 83 GLU A C 1
ATOM 628 O O . GLU A 1 83 ? -25.662 12.103 44.203 1.00 86.12 83 GLU A O 1
ATOM 633 N N . SER A 1 84 ? -24.966 10.595 42.701 1.00 81.44 84 SER A N 1
ATOM 634 C CA . SER A 1 84 ? -25.932 9.573 43.124 1.00 81.44 84 SER A CA 1
ATOM 635 C C . SER A 1 84 ? -25.536 8.831 44.397 1.00 81.44 84 SER A C 1
ATOM 637 O O . SER A 1 84 ? -26.260 7.924 44.809 1.00 81.44 84 SER A O 1
ATOM 639 N N . LYS A 1 85 ? -24.400 9.182 45.025 1.00 83.50 85 LYS A N 1
ATOM 640 C CA . LYS A 1 85 ? -23.873 8.504 46.224 1.00 83.50 85 LYS A CA 1
ATOM 641 C C . LYS A 1 85 ? -23.819 6.979 46.048 1.00 83.50 85 LYS A C 1
ATOM 643 O O . LYS A 1 85 ? -23.873 6.220 47.016 1.00 83.50 85 LYS A O 1
ATOM 648 N N . THR A 1 86 ? -23.704 6.518 44.803 1.00 72.94 86 THR A N 1
ATOM 649 C CA . THR A 1 86 ? -23.846 5.107 44.423 1.00 72.94 86 THR A CA 1
ATOM 650 C C . THR A 1 86 ? -22.760 4.274 45.075 1.00 72.94 86 THR A C 1
ATOM 652 O O . THR A 1 86 ? -23.036 3.151 45.49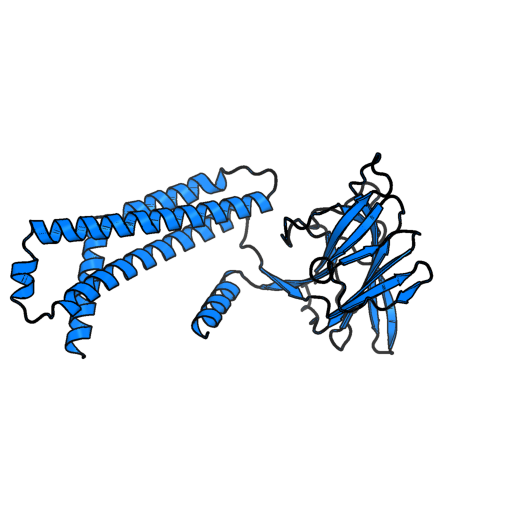0 1.00 72.94 86 THR A O 1
ATOM 655 N N . ALA A 1 87 ? -21.573 4.861 45.261 1.00 69.88 87 ALA A N 1
ATOM 656 C CA . ALA A 1 87 ? -20.463 4.291 46.014 1.00 69.88 87 ALA A CA 1
ATOM 657 C C . ALA A 1 87 ? -20.901 3.752 47.388 1.00 69.88 87 ALA A C 1
ATOM 659 O O . ALA A 1 87 ? -20.610 2.603 47.710 1.00 69.88 87 ALA A O 1
ATOM 660 N N . TYR A 1 88 ? -21.686 4.513 48.158 1.00 73.94 88 TYR A N 1
ATOM 661 C CA . TYR A 1 88 ? -22.121 4.101 49.498 1.00 73.94 88 TYR A CA 1
ATOM 662 C C . TYR A 1 88 ? -23.027 2.864 49.464 1.00 73.94 88 TYR A C 1
ATOM 664 O O . TYR A 1 88 ? -22.885 1.960 50.282 1.00 73.94 88 TYR A O 1
ATOM 672 N N . THR A 1 89 ? -23.928 2.785 48.482 1.00 75.88 89 THR A N 1
ATOM 673 C CA . THR A 1 89 ? -24.834 1.633 48.328 1.00 75.88 89 THR A CA 1
ATOM 674 C C . THR A 1 89 ? -24.168 0.418 47.681 1.00 75.88 89 THR A C 1
ATOM 676 O O . THR A 1 89 ? -24.553 -0.718 47.961 1.00 75.88 89 THR A O 1
ATOM 679 N N . LEU A 1 90 ? -23.168 0.630 46.818 1.00 69.81 90 LEU A N 1
ATOM 680 C CA . LEU A 1 90 ? -22.448 -0.451 46.147 1.00 69.81 90 LEU A CA 1
ATOM 681 C C . LEU A 1 90 ? -21.438 -1.122 47.074 1.00 69.81 90 LEU A C 1
ATOM 683 O O . LEU A 1 90 ? -21.344 -2.346 47.053 1.00 69.81 90 LEU A O 1
ATOM 687 N N . PHE A 1 91 ? -20.725 -0.351 47.900 1.00 69.12 91 PHE A N 1
ATOM 688 C CA . PHE A 1 91 ? -19.755 -0.900 48.854 1.00 69.12 91 PHE A CA 1
ATOM 689 C C . PHE A 1 91 ? -20.409 -1.615 50.042 1.00 69.12 91 PHE A C 1
ATOM 691 O O . PHE A 1 91 ? -19.746 -2.393 50.719 1.00 69.12 91 PHE A O 1
ATOM 698 N N . ALA A 1 92 ? -21.715 -1.429 50.258 1.00 76.06 92 ALA A N 1
ATOM 699 C CA . ALA A 1 92 ? -22.485 -2.252 51.190 1.00 76.06 92 ALA A CA 1
ATOM 700 C C . ALA A 1 92 ? -22.690 -3.696 50.682 1.00 76.06 92 ALA A C 1
ATOM 702 O O . ALA A 1 92 ? -23.012 -4.591 51.462 1.00 76.06 92 ALA A O 1
ATOM 703 N N . LYS A 1 93 ? -22.507 -3.948 49.377 1.00 76.12 93 LYS A N 1
ATOM 704 C CA . LYS A 1 93 ? -22.518 -5.297 48.794 1.00 76.12 93 LYS A CA 1
ATOM 705 C C . LYS A 1 93 ? -21.097 -5.872 48.807 1.00 76.12 93 LYS A C 1
ATOM 707 O O . LYS A 1 93 ? -20.145 -5.109 48.665 1.00 76.12 93 LYS A O 1
ATOM 712 N N . PRO A 1 94 ? -20.920 -7.206 48.899 1.00 76.56 94 PRO A N 1
ATOM 713 C CA . PRO A 1 94 ? -19.606 -7.856 48.927 1.00 76.56 94 PRO A CA 1
ATOM 714 C C . PRO A 1 94 ? -18.940 -7.870 47.535 1.00 76.56 94 PRO A C 1
ATOM 716 O O . PRO A 1 94 ? -18.604 -8.924 46.993 1.00 76.56 94 PRO A O 1
ATOM 719 N N . ILE A 1 95 ? -18.786 -6.692 46.925 1.00 77.00 95 ILE A N 1
ATOM 720 C CA . ILE A 1 95 ? -18.074 -6.478 45.669 1.00 77.00 95 ILE A CA 1
ATOM 721 C C . ILE A 1 95 ? -16.721 -5.847 46.018 1.00 77.00 95 ILE A C 1
ATOM 723 O O . ILE A 1 95 ? -16.681 -4.749 46.571 1.00 77.00 95 ILE A O 1
ATOM 727 N N . PRO A 1 96 ? -15.598 -6.506 45.698 1.00 81.94 96 PRO A N 1
ATOM 728 C CA . PRO A 1 96 ? -14.279 -5.942 45.946 1.00 81.94 96 PRO A CA 1
ATOM 729 C C . PRO A 1 96 ? -14.049 -4.697 45.079 1.00 81.94 96 PRO A C 1
ATOM 731 O O . PRO A 1 96 ? -14.387 -4.688 43.893 1.00 81.94 96 PRO A O 1
ATOM 734 N N . ILE A 1 97 ? -13.410 -3.672 45.654 1.00 83.69 97 ILE A N 1
ATOM 735 C CA . ILE A 1 97 ? -13.128 -2.375 45.005 1.00 83.69 97 ILE A CA 1
ATOM 736 C C . ILE A 1 97 ? -12.417 -2.565 43.656 1.00 83.69 97 ILE A C 1
ATOM 738 O O . ILE A 1 97 ? -12.787 -1.947 42.660 1.00 83.69 97 ILE A O 1
ATOM 742 N N . ALA A 1 98 ? -11.449 -3.484 43.593 1.00 85.44 98 ALA A N 1
ATOM 743 C CA . ALA A 1 98 ? -10.745 -3.810 42.354 1.00 85.44 98 ALA A CA 1
ATOM 744 C C . ALA A 1 98 ? -11.691 -4.330 41.257 1.00 85.44 98 ALA A C 1
ATOM 746 O O . ALA A 1 98 ? -11.563 -3.942 40.101 1.00 85.44 98 ALA A O 1
ATOM 747 N N . GLY A 1 99 ? -12.679 -5.161 41.609 1.00 85.25 99 GLY A N 1
ATOM 748 C CA . GLY A 1 99 ? -13.662 -5.679 40.653 1.00 85.25 99 GLY A CA 1
ATOM 749 C C . GLY A 1 99 ? -14.586 -4.589 40.104 1.00 85.25 99 GLY A C 1
ATOM 750 O O . GLY A 1 99 ? -14.944 -4.623 38.928 1.00 85.25 99 GLY A O 1
ATOM 751 N N . TYR A 1 100 ? -14.919 -3.596 40.932 1.00 85.56 100 TYR A N 1
ATOM 752 C CA . TYR A 1 100 ? -15.668 -2.414 40.508 1.00 85.56 100 TYR A CA 1
ATOM 753 C C . TYR A 1 100 ? -14.875 -1.562 39.506 1.00 85.56 100 TYR A C 1
ATOM 755 O O . TYR A 1 100 ? -15.369 -1.285 38.411 1.00 85.56 100 TYR A O 1
ATOM 763 N N . LEU A 1 101 ? -13.637 -1.193 39.857 1.00 88.19 101 LEU A N 1
ATOM 764 C CA . LEU A 1 101 ? -12.775 -0.360 39.012 1.00 88.19 101 LEU A CA 1
ATOM 765 C C . LEU A 1 101 ? -12.459 -1.048 37.680 1.00 88.19 101 LEU A C 1
ATOM 767 O O . LEU A 1 101 ? -12.629 -0.440 36.624 1.00 88.19 101 LEU A O 1
ATOM 771 N N . LEU A 1 102 ? -12.080 -2.330 37.725 1.00 89.88 102 LEU A N 1
ATOM 772 C CA . LEU A 1 102 ? -11.811 -3.122 36.526 1.00 89.88 102 LEU A CA 1
ATOM 773 C C . LEU A 1 102 ? -13.060 -3.257 35.659 1.00 89.88 102 LEU A C 1
ATOM 775 O O . LEU A 1 102 ? -12.989 -2.994 34.467 1.00 89.88 102 LEU A O 1
ATOM 779 N N . GLY A 1 103 ? -14.218 -3.589 36.238 1.00 89.06 103 GLY A N 1
ATOM 780 C CA . GLY A 1 103 ? -15.462 -3.709 35.475 1.00 89.06 103 GLY A CA 1
ATOM 781 C C . GLY A 1 103 ? -15.840 -2.422 34.743 1.00 89.06 103 GLY A C 1
ATOM 782 O O . GLY A 1 103 ? -16.206 -2.465 33.570 1.00 89.06 103 GLY A O 1
ATOM 783 N N . ARG A 1 104 ? -15.688 -1.269 35.399 1.00 89.81 104 ARG A N 1
ATOM 784 C CA . ARG A 1 104 ? -15.998 0.038 34.807 1.00 89.81 104 ARG A CA 1
ATOM 785 C C . ARG A 1 104 ? -15.006 0.439 33.715 1.00 89.81 104 ARG A C 1
ATOM 787 O O . ARG A 1 104 ? -15.413 0.919 32.655 1.00 89.81 104 ARG A O 1
ATOM 794 N N . TRP A 1 105 ? -13.718 0.205 33.954 1.00 90.88 105 TRP A N 1
ATOM 795 C CA . TRP A 1 105 ? -12.663 0.427 32.967 1.00 90.88 105 TRP A CA 1
ATOM 796 C C . TRP A 1 105 ? -12.859 -0.467 31.736 1.00 90.88 105 TRP A C 1
ATOM 798 O O . TRP A 1 105 ? -12.942 0.038 30.618 1.00 90.88 105 TRP A O 1
ATOM 808 N N . THR A 1 106 ? -13.061 -1.775 31.932 1.00 90.81 106 THR A N 1
ATOM 809 C CA . THR A 1 106 ? -13.321 -2.729 30.846 1.00 90.81 106 THR A CA 1
ATOM 810 C C . THR A 1 106 ? -14.604 -2.389 30.089 1.00 90.81 106 THR A C 1
ATOM 812 O O . THR A 1 106 ? -14.600 -2.403 28.863 1.00 90.81 106 THR A O 1
ATOM 815 N N . GLY A 1 107 ? -15.693 -2.030 30.779 1.00 91.25 107 GLY A N 1
ATOM 816 C CA . GLY A 1 107 ? -16.943 -1.618 30.131 1.00 91.25 107 GLY A CA 1
ATOM 817 C C . GLY A 1 107 ? -16.776 -0.374 29.254 1.00 91.25 107 GLY A C 1
ATOM 818 O O . GLY A 1 107 ? -17.305 -0.325 28.144 1.00 91.25 107 GLY A O 1
ATOM 819 N N . THR A 1 108 ? -15.980 0.594 29.717 1.00 91.19 108 THR A N 1
ATOM 820 C CA . THR A 1 108 ? -15.638 1.799 28.948 1.00 91.19 108 THR A CA 1
ATOM 821 C C . THR A 1 108 ? -14.813 1.450 27.710 1.00 91.19 108 THR A C 1
ATOM 823 O O . THR A 1 108 ? -15.154 1.885 26.613 1.00 91.19 108 THR A O 1
ATOM 826 N N . ILE A 1 109 ? -13.781 0.611 27.854 1.00 92.56 109 ILE A N 1
ATOM 827 C CA . ILE A 1 109 ? -12.955 0.153 26.726 1.00 92.56 109 ILE A CA 1
ATOM 828 C C . ILE A 1 109 ? -13.797 -0.579 25.687 1.00 92.56 109 ILE A C 1
ATOM 830 O O . ILE A 1 109 ? -13.699 -0.268 24.505 1.00 92.56 109 ILE A O 1
ATOM 834 N N . VAL A 1 110 ? -14.645 -1.519 26.111 1.00 91.56 110 VAL A N 1
ATOM 835 C CA . VAL A 1 110 ? -15.505 -2.283 25.198 1.00 91.56 110 VAL A CA 1
ATOM 836 C C . VAL A 1 110 ? -16.433 -1.345 24.422 1.00 91.56 110 VAL A C 1
ATOM 838 O O . VAL A 1 110 ? -16.592 -1.511 23.214 1.00 91.56 110 VAL A O 1
ATOM 841 N N . TRP A 1 111 ? -16.994 -0.326 25.081 1.00 92.31 111 TRP A N 1
ATOM 842 C CA . TRP A 1 111 ? -17.831 0.685 24.431 1.00 92.31 111 TRP A CA 1
ATOM 843 C C . TRP A 1 111 ? -17.069 1.513 23.391 1.00 92.31 111 TRP A C 1
ATOM 845 O O . TRP A 1 111 ? -17.534 1.660 22.258 1.00 92.31 111 TRP A O 1
ATOM 855 N N . LEU A 1 112 ? -15.879 2.005 23.742 1.00 91.81 112 LEU A N 1
ATOM 856 C CA . LEU A 1 112 ? -15.032 2.772 22.825 1.00 91.81 112 LEU A CA 1
ATOM 857 C C . LEU A 1 112 ? -14.568 1.922 21.638 1.00 91.81 112 LEU A C 1
ATOM 859 O O . LEU A 1 112 ? -14.597 2.395 20.504 1.00 91.81 112 LEU A O 1
ATOM 863 N N . LEU A 1 113 ? -14.199 0.662 21.883 1.00 91.56 113 LEU A N 1
ATOM 864 C CA . LEU A 1 113 ? -13.790 -0.282 20.847 1.00 91.56 113 LEU A CA 1
ATOM 865 C C . LEU A 1 113 ? -14.936 -0.547 19.868 1.00 91.56 113 LEU A C 1
ATOM 867 O O . LEU A 1 113 ? -14.740 -0.458 18.660 1.00 91.56 113 LEU A O 1
ATOM 871 N N . ALA A 1 114 ? -16.144 -0.809 20.369 1.00 90.88 114 ALA A N 1
ATOM 872 C CA . ALA A 1 114 ? -17.306 -1.030 19.515 1.00 90.88 114 ALA A CA 1
ATOM 873 C C . ALA A 1 114 ? -17.635 0.196 18.650 1.00 90.88 114 ALA A C 1
ATOM 875 O O . ALA A 1 114 ? -17.927 0.057 17.463 1.00 90.88 114 ALA A O 1
ATOM 876 N N . GLY A 1 115 ? -17.541 1.399 19.221 1.00 91.06 115 GLY A N 1
ATOM 877 C CA . GLY A 1 115 ? -17.714 2.644 18.476 1.00 91.06 115 GLY A CA 1
ATOM 878 C C . GLY A 1 115 ? -16.625 2.891 17.433 1.00 91.06 115 GLY A C 1
ATOM 879 O O . GLY A 1 115 ? -16.930 3.282 16.308 1.00 91.06 115 GLY A O 1
ATOM 880 N N . SER A 1 116 ? -15.367 2.603 17.773 1.00 91.12 116 SER A N 1
ATOM 881 C CA . SER A 1 116 ? -14.235 2.671 16.843 1.00 91.12 116 SER A CA 1
ATOM 882 C C . SER A 1 116 ? -14.417 1.711 15.667 1.00 91.12 116 SER A C 1
ATOM 884 O O . SER A 1 116 ? -14.274 2.127 14.521 1.00 91.12 116 SER A O 1
ATOM 886 N N . VAL A 1 117 ? -14.819 0.462 15.930 1.00 90.31 117 VAL A N 1
ATOM 887 C CA . VAL A 1 117 ? -15.126 -0.527 14.886 1.00 90.31 117 VAL A CA 1
ATOM 888 C C . VAL A 1 117 ? -16.282 -0.049 14.007 1.00 90.31 117 VAL A C 1
ATOM 890 O O . VAL A 1 117 ? -16.184 -0.121 12.785 1.00 90.31 117 VAL A O 1
ATOM 893 N N . ALA A 1 118 ? -17.353 0.492 14.595 1.00 90.12 118 ALA A N 1
ATOM 894 C CA . ALA A 1 118 ? -18.474 1.032 13.829 1.00 90.12 118 ALA A CA 1
ATOM 895 C C . ALA A 1 118 ? -18.042 2.194 12.914 1.00 90.12 118 ALA A C 1
ATOM 897 O O . ALA A 1 118 ? -18.383 2.202 11.731 1.00 90.12 118 ALA A O 1
ATOM 898 N N . LEU A 1 119 ? -17.248 3.141 13.427 1.00 90.44 119 LEU A N 1
ATOM 899 C CA . LEU A 1 119 ? -16.694 4.237 12.627 1.00 90.44 119 LEU A CA 1
ATOM 900 C C . LEU A 1 119 ? -15.746 3.741 11.534 1.00 90.44 119 LEU A C 1
ATOM 902 O O . LEU A 1 119 ? -15.807 4.246 10.416 1.00 90.44 119 LEU A O 1
ATOM 906 N N . ALA A 1 120 ? -14.914 2.739 11.820 1.00 88.75 120 ALA A N 1
ATOM 907 C CA . ALA A 1 120 ? -14.029 2.136 10.832 1.00 88.75 120 ALA A CA 1
ATOM 908 C C . ALA A 1 120 ? -14.826 1.488 9.690 1.00 88.75 120 ALA A C 1
ATOM 910 O O . ALA A 1 120 ? -14.514 1.717 8.524 1.00 88.75 120 ALA A O 1
ATOM 911 N N . VAL A 1 121 ? -15.898 0.748 10.002 1.00 88.75 121 VAL A N 1
ATOM 912 C CA . VAL A 1 121 ? -16.793 0.154 8.992 1.00 88.75 121 VAL A CA 1
ATOM 913 C C . VAL A 1 121 ? -17.439 1.235 8.126 1.00 88.75 121 VAL A C 1
ATOM 915 O O . VAL A 1 121 ? -17.425 1.120 6.901 1.00 88.75 121 VAL A O 1
ATOM 918 N N . VAL A 1 122 ? -17.957 2.307 8.735 1.00 90.38 122 VAL A N 1
ATOM 919 C CA . VAL A 1 122 ? -18.515 3.441 7.983 1.00 90.38 122 VAL A CA 1
ATOM 920 C C . VAL A 1 122 ? -17.442 4.096 7.118 1.00 90.38 122 VAL A C 1
ATOM 922 O O . VAL A 1 122 ? -17.682 4.352 5.942 1.00 90.38 122 VAL A O 1
ATOM 925 N N . GLY A 1 123 ? -16.246 4.330 7.654 1.00 87.44 123 GLY A N 1
ATOM 926 C CA . GLY A 1 123 ? -15.121 4.899 6.921 1.00 87.44 123 GLY A CA 1
ATOM 927 C C . GLY A 1 123 ? -14.741 4.072 5.692 1.00 87.44 123 GLY A C 1
ATOM 928 O O . GLY A 1 123 ? -14.651 4.614 4.591 1.00 87.44 123 GLY A O 1
ATOM 929 N N . VAL A 1 124 ? -14.618 2.751 5.851 1.00 84.50 124 VAL A N 1
ATOM 930 C CA . VAL A 1 124 ? -14.372 1.811 4.745 1.00 84.50 124 VAL A CA 1
ATOM 931 C C . VAL A 1 124 ? -15.502 1.862 3.719 1.00 84.50 124 VAL A C 1
ATOM 933 O O . VAL A 1 124 ? -15.223 1.956 2.525 1.00 84.50 124 VAL A O 1
ATOM 936 N N . ALA A 1 125 ? -16.766 1.847 4.153 1.00 86.06 125 ALA A N 1
ATOM 937 C CA . ALA A 1 125 ? -17.910 1.951 3.248 1.00 86.06 125 ALA A CA 1
ATOM 938 C C . ALA A 1 125 ? -17.891 3.271 2.460 1.00 86.06 125 ALA A C 1
ATOM 940 O O . ALA A 1 125 ? -18.112 3.276 1.252 1.00 86.06 125 ALA A O 1
ATOM 941 N N . THR A 1 126 ? -17.555 4.378 3.121 1.00 85.75 126 THR A N 1
ATOM 942 C CA . THR A 1 126 ? -17.482 5.705 2.498 1.00 85.75 126 THR A CA 1
ATOM 943 C C . THR A 1 126 ? -16.397 5.751 1.420 1.00 85.75 126 THR A C 1
ATOM 945 O O . THR A 1 126 ? -16.640 6.214 0.306 1.00 85.75 126 THR A O 1
ATOM 948 N N . VAL A 1 127 ? -15.217 5.203 1.723 1.00 82.62 127 VAL A N 1
ATOM 949 C CA . VAL A 1 127 ? -14.104 5.088 0.773 1.00 82.62 127 VAL A CA 1
ATOM 950 C C . VAL A 1 127 ? -14.460 4.162 -0.396 1.00 82.62 127 VAL A C 1
ATOM 952 O O . VAL A 1 127 ? -14.195 4.501 -1.548 1.00 82.62 127 VAL A O 1
ATOM 955 N N . ALA A 1 128 ? -15.103 3.023 -0.131 1.00 80.88 128 ALA A N 1
ATOM 956 C CA . ALA A 1 128 ? -15.510 2.073 -1.166 1.00 80.88 128 ALA A CA 1
ATOM 957 C C . ALA A 1 128 ? -16.534 2.677 -2.144 1.00 80.88 128 ALA A C 1
ATOM 959 O O . ALA A 1 128 ? -16.423 2.483 -3.356 1.00 80.88 128 ALA A O 1
ATOM 960 N N . LEU A 1 129 ? -17.498 3.449 -1.627 1.00 81.75 129 LEU A N 1
ATOM 961 C CA . LEU A 1 129 ? -18.482 4.173 -2.437 1.00 81.75 129 LEU A CA 1
ATOM 962 C C . LEU A 1 129 ? -17.820 5.240 -3.322 1.00 81.75 129 LEU A C 1
ATOM 964 O O . LEU A 1 129 ? -18.237 5.438 -4.461 1.00 81.75 129 LEU A O 1
ATOM 968 N N . GLN A 1 130 ? -16.768 5.898 -2.830 1.00 77.56 130 GLN A N 1
ATOM 969 C CA . GLN A 1 130 ? -16.027 6.912 -3.583 1.00 77.56 130 GLN A CA 1
ATOM 970 C C . GLN A 1 130 ? -15.125 6.304 -4.669 1.00 77.56 130 GLN A C 1
ATOM 972 O O . GLN A 1 130 ? -15.048 6.837 -5.775 1.00 77.56 130 GLN A O 1
ATOM 977 N N . GLY A 1 131 ? -14.454 5.190 -4.366 1.00 67.31 131 GLY A N 1
ATOM 978 C CA . GLY A 1 131 ? -13.515 4.513 -5.266 1.00 67.31 131 GLY A CA 1
ATOM 979 C C . GLY A 1 131 ? -14.157 3.612 -6.326 1.00 67.31 131 GLY A C 1
ATOM 980 O O . GLY A 1 131 ? -13.428 2.994 -7.097 1.00 67.31 131 GLY A O 1
ATOM 981 N N . ARG A 1 132 ? -15.498 3.510 -6.370 1.00 65.19 132 ARG A N 1
ATOM 982 C CA . ARG A 1 132 ? -16.251 2.515 -7.170 1.00 65.19 132 ARG A CA 1
ATOM 983 C C . ARG A 1 132 ? -15.813 1.062 -6.903 1.00 65.19 132 ARG 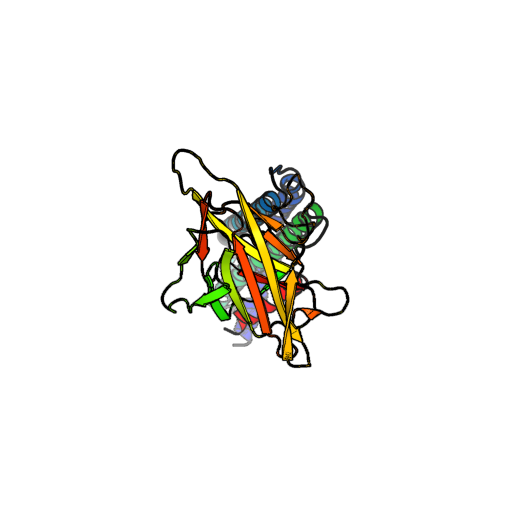A C 1
ATOM 985 O O . ARG A 1 132 ? -15.937 0.206 -7.774 1.00 65.19 132 ARG A O 1
ATOM 992 N N . GLY A 1 133 ? -15.301 0.779 -5.707 1.00 64.62 133 GLY A N 1
ATOM 993 C CA . GLY A 1 133 ? -14.772 -0.531 -5.339 1.00 64.62 133 GLY A CA 1
ATOM 994 C C . GLY A 1 133 ? -13.820 -0.471 -4.148 1.00 64.62 133 GLY A C 1
ATOM 995 O O . GLY A 1 133 ? -13.366 0.598 -3.739 1.00 64.62 133 GLY A O 1
ATOM 996 N N . LEU A 1 134 ? -13.521 -1.638 -3.575 1.00 65.12 134 LEU A N 1
ATOM 997 C CA . LEU A 1 134 ? -12.491 -1.755 -2.546 1.00 65.12 134 LEU A CA 1
ATOM 998 C C . LEU A 1 134 ? -11.101 -1.659 -3.192 1.00 65.12 134 LEU A C 1
ATOM 1000 O O . LEU A 1 134 ? -10.889 -2.256 -4.251 1.00 65.12 134 LEU A O 1
ATOM 1004 N N . PRO A 1 135 ? -10.139 -0.967 -2.559 1.00 66.12 135 PRO A N 1
ATOM 1005 C CA . PRO A 1 135 ? -8.766 -0.960 -3.038 1.00 66.12 135 PRO A CA 1
ATOM 1006 C C . PRO A 1 135 ? -8.229 -2.394 -3.077 1.00 66.12 135 PRO A C 1
ATOM 1008 O O . PRO A 1 135 ? -8.291 -3.134 -2.091 1.00 66.12 135 PRO A O 1
ATOM 1011 N N . THR A 1 136 ? -7.713 -2.797 -4.235 1.00 71.06 136 THR A N 1
ATOM 1012 C CA . THR A 1 136 ? -7.050 -4.089 -4.405 1.00 71.06 136 THR A CA 1
ATOM 1013 C C . THR A 1 136 ? -5.666 -4.006 -3.786 1.00 71.06 136 THR A C 1
ATOM 1015 O O . THR A 1 136 ? -4.857 -3.164 -4.186 1.00 71.06 136 THR A O 1
ATOM 1018 N N . MET A 1 137 ? -5.375 -4.873 -2.817 1.00 75.88 137 MET A N 1
ATOM 1019 C CA . MET A 1 137 ? -4.014 -4.977 -2.308 1.00 75.88 137 MET A CA 1
ATOM 1020 C C . MET A 1 137 ? -3.122 -5.620 -3.369 1.00 75.88 137 MET A C 1
ATOM 1022 O O . MET A 1 137 ? -3.546 -6.524 -4.090 1.00 75.88 137 MET A O 1
ATOM 1026 N N . ARG A 1 138 ? -1.874 -5.164 -3.446 1.00 82.75 138 ARG A N 1
ATOM 1027 C CA . ARG A 1 138 ? -0.835 -5.765 -4.282 1.00 82.75 138 ARG A CA 1
ATOM 1028 C C . ARG A 1 138 ? 0.254 -6.323 -3.381 1.00 82.75 138 ARG A C 1
ATOM 1030 O O . ARG A 1 138 ? 0.691 -5.649 -2.452 1.00 82.75 138 ARG A O 1
ATOM 1037 N N . ARG A 1 139 ? 0.709 -7.537 -3.673 1.00 85.19 139 ARG A N 1
ATOM 1038 C CA . ARG A 1 139 ? 1.923 -8.102 -3.088 1.00 85.19 139 ARG A CA 1
ATOM 1039 C C . ARG A 1 139 ? 3.055 -7.817 -4.059 1.00 85.19 139 ARG A C 1
ATOM 1041 O O . ARG A 1 139 ? 2.961 -8.204 -5.218 1.00 85.19 139 ARG A O 1
ATOM 1048 N N . ALA A 1 140 ? 4.089 -7.132 -3.593 1.00 89.56 140 ALA A N 1
ATOM 1049 C CA . ALA A 1 140 ? 5.263 -6.837 -4.400 1.00 89.56 140 ALA A CA 1
ATOM 1050 C C . ALA A 1 140 ? 6.380 -7.845 -4.095 1.00 89.56 140 ALA A C 1
ATOM 1052 O O . ALA A 1 140 ? 6.691 -8.087 -2.929 1.00 89.56 140 ALA A O 1
ATOM 1053 N N . VAL A 1 141 ? 6.973 -8.418 -5.138 1.00 93.44 141 VAL A N 1
ATOM 1054 C CA . VAL A 1 141 ? 8.187 -9.236 -5.087 1.00 93.44 141 VAL A CA 1
ATOM 1055 C C . VAL A 1 141 ? 9.370 -8.334 -5.428 1.00 93.44 141 VAL A C 1
ATOM 1057 O O . VAL A 1 141 ? 9.332 -7.619 -6.434 1.00 93.44 141 VAL A O 1
ATOM 1060 N N . MET A 1 142 ? 10.381 -8.324 -4.559 1.00 93.06 142 MET A N 1
ATOM 1061 C CA . MET A 1 142 ? 11.614 -7.557 -4.756 1.00 93.06 142 MET A CA 1
ATOM 1062 C C . MET A 1 142 ? 12.599 -8.348 -5.629 1.00 93.06 142 MET A C 1
ATOM 1064 O O . MET A 1 142 ? 12.539 -9.582 -5.634 1.00 93.06 142 MET A O 1
ATOM 1068 N N . PRO A 1 143 ? 13.502 -7.672 -6.358 1.00 94.44 143 PRO A N 1
ATOM 1069 C CA . PRO A 1 143 ? 14.569 -8.351 -7.079 1.00 94.44 143 PRO A CA 1
ATOM 1070 C C . PRO A 1 143 ? 15.524 -9.019 -6.085 1.00 94.44 143 PRO A C 1
ATOM 1072 O O . PRO A 1 143 ? 15.870 -8.445 -5.054 1.00 94.44 143 PRO A O 1
ATOM 1075 N N . ALA A 1 144 ? 15.946 -10.242 -6.391 1.00 92.88 144 ALA A N 1
ATOM 1076 C CA . ALA A 1 144 ? 16.977 -10.942 -5.633 1.00 92.88 144 ALA A CA 1
ATOM 1077 C C . ALA A 1 144 ? 18.365 -10.372 -5.960 1.00 92.88 144 ALA A C 1
ATOM 1079 O O . ALA A 1 144 ? 19.185 -10.150 -5.068 1.00 92.88 144 ALA A O 1
ATOM 1080 N N . GLU A 1 145 ? 18.602 -10.085 -7.241 1.00 93.56 145 GLU A N 1
ATOM 1081 C CA . GLU A 1 145 ? 19.870 -9.566 -7.742 1.00 93.56 145 GLU A CA 1
ATOM 1082 C C . GLU A 1 145 ? 19.645 -8.459 -8.770 1.00 93.56 145 GLU A C 1
ATOM 1084 O O . GLU A 1 145 ? 18.594 -8.373 -9.411 1.00 93.56 145 GLU A O 1
ATOM 1089 N N . TRP A 1 146 ? 20.657 -7.609 -8.934 1.00 95.12 146 TRP A N 1
ATOM 1090 C CA . TRP A 1 146 ? 20.707 -6.643 -10.020 1.00 95.12 146 TRP A CA 1
ATOM 1091 C C . TRP A 1 146 ? 22.119 -6.535 -10.593 1.00 95.12 146 TRP A C 1
ATOM 1093 O O . TRP A 1 146 ? 23.110 -6.630 -9.867 1.00 95.12 146 TRP A O 1
ATOM 1103 N N . ARG A 1 147 ? 22.217 -6.371 -11.909 1.00 96.38 147 ARG A N 1
ATOM 1104 C CA . ARG A 1 147 ? 23.481 -6.272 -12.644 1.00 96.38 147 ARG A CA 1
ATOM 1105 C C . ARG A 1 147 ? 23.409 -5.100 -13.611 1.00 96.38 147 ARG A C 1
ATOM 1107 O O . ARG A 1 147 ? 22.337 -4.769 -14.108 1.00 96.38 147 ARG A O 1
ATOM 1114 N N . GLN A 1 148 ? 24.532 -4.451 -13.869 1.00 96.38 148 GLN A N 1
ATOM 1115 C CA . GLN A 1 148 ? 24.609 -3.355 -14.824 1.00 96.38 148 GLN A CA 1
ATOM 1116 C C . GLN A 1 148 ? 24.792 -3.923 -16.234 1.00 96.38 148 GLN A C 1
ATOM 1118 O O . GLN A 1 148 ? 25.574 -4.848 -16.434 1.00 96.38 148 GLN A O 1
ATOM 1123 N N . LEU A 1 149 ? 24.080 -3.362 -17.207 1.00 95.75 149 LEU A N 1
ATOM 1124 C CA . LEU A 1 149 ? 24.241 -3.678 -18.623 1.00 95.75 149 LEU A CA 1
ATOM 1125 C C . LEU A 1 149 ? 25.027 -2.549 -19.286 1.00 95.75 149 LEU A C 1
ATOM 1127 O O . LEU A 1 149 ? 24.670 -1.375 -19.148 1.00 95.75 149 LEU A O 1
ATOM 1131 N N . SER A 1 150 ? 26.107 -2.885 -19.984 1.00 95.38 150 SER A N 1
ATOM 1132 C CA . SER A 1 150 ? 26.825 -1.924 -20.821 1.00 95.38 150 SER A CA 1
ATOM 1133 C C . SER A 1 150 ? 26.150 -1.781 -22.188 1.00 95.38 150 SER A C 1
ATOM 1135 O O . SER A 1 150 ? 25.405 -2.658 -22.622 1.00 95.38 150 SER A O 1
ATOM 1137 N N . ALA A 1 151 ? 26.459 -0.705 -22.911 1.00 92.12 151 ALA A N 1
ATOM 1138 C CA . ALA A 1 151 ? 26.010 -0.502 -24.288 1.00 92.12 151 ALA A CA 1
ATOM 1139 C C . ALA A 1 151 ? 26.457 -1.620 -25.251 1.00 92.12 151 ALA A C 1
ATOM 1141 O O . ALA A 1 151 ? 25.820 -1.833 -26.278 1.00 92.12 151 ALA A O 1
ATOM 1142 N N . ALA A 1 152 ? 27.520 -2.358 -24.908 1.00 92.62 152 ALA A N 1
ATOM 1143 C CA . ALA A 1 152 ? 27.980 -3.528 -25.655 1.00 92.62 152 ALA A CA 1
ATOM 1144 C C . ALA A 1 152 ? 27.198 -4.815 -25.316 1.00 92.62 152 ALA A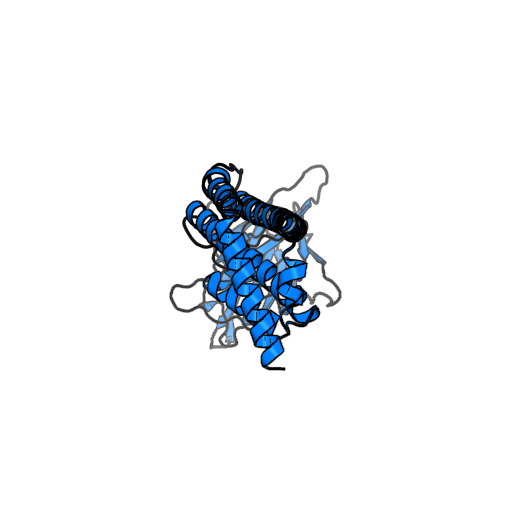 C 1
ATOM 1146 O O . ALA A 1 152 ? 27.464 -5.864 -25.896 1.00 92.62 152 ALA A O 1
ATOM 1147 N N . GLY A 1 153 ? 26.246 -4.756 -24.378 1.00 88.81 153 GLY A N 1
ATOM 1148 C CA . GLY A 1 153 ? 25.492 -5.912 -23.892 1.00 88.81 153 GLY A CA 1
ATOM 1149 C C . GLY A 1 153 ? 26.229 -6.741 -22.838 1.00 88.81 153 GLY A C 1
ATOM 1150 O O . GLY A 1 153 ? 25.751 -7.812 -22.463 1.00 88.81 153 GLY A O 1
ATOM 1151 N N . GLU A 1 154 ? 27.375 -6.268 -22.342 1.00 92.88 154 GLU A N 1
ATOM 1152 C CA . GLU A 1 154 ? 28.101 -6.947 -21.270 1.00 92.88 154 GLU A CA 1
ATOM 1153 C C . GLU A 1 154 ? 27.378 -6.757 -19.937 1.00 92.88 154 GLU A C 1
ATOM 1155 O O . GLU A 1 154 ? 26.930 -5.659 -19.596 1.00 92.88 154 GLU A O 1
ATOM 1160 N N . VAL A 1 155 ? 27.286 -7.844 -19.173 1.00 93.94 155 VAL A N 1
ATOM 1161 C CA . VAL A 1 155 ? 26.662 -7.856 -17.852 1.00 93.94 155 VAL A CA 1
ATOM 1162 C C . VAL A 1 155 ? 27.758 -7.717 -16.803 1.00 93.94 155 VAL A C 1
ATOM 1164 O O . VAL A 1 155 ? 28.580 -8.615 -16.637 1.00 93.94 155 VAL A O 1
ATOM 1167 N N . VAL A 1 156 ? 27.759 -6.599 -16.084 1.00 95.06 156 VAL A N 1
ATOM 1168 C CA . VAL A 1 156 ? 28.707 -6.313 -15.003 1.00 95.06 156 VAL A CA 1
ATOM 1169 C C . VAL A 1 156 ? 27.989 -6.453 -13.667 1.00 95.06 156 VAL A C 1
ATOM 1171 O O . VAL A 1 156 ? 26.928 -5.863 -13.452 1.00 95.06 156 VAL A O 1
ATOM 1174 N N . GLU A 1 157 ? 28.556 -7.230 -12.749 1.00 93.94 157 GLU A N 1
ATOM 1175 C CA . GLU A 1 157 ? 28.003 -7.343 -11.402 1.00 93.94 157 GLU A CA 1
ATOM 1176 C C . GLU A 1 157 ? 28.104 -6.012 -10.655 1.00 93.94 157 GLU A C 1
ATOM 1178 O O . GLU A 1 157 ? 29.148 -5.356 -10.628 1.00 93.94 157 GLU A O 1
ATOM 1183 N N . VAL A 1 158 ? 26.995 -5.605 -10.038 1.00 93.00 158 VAL A N 1
ATOM 1184 C CA . VAL A 1 158 ? 26.973 -4.435 -9.163 1.00 93.00 158 VAL A CA 1
ATOM 1185 C C . VAL A 1 158 ? 27.386 -4.889 -7.771 1.00 93.00 158 VAL A C 1
ATOM 1187 O O . VAL A 1 158 ? 26.809 -5.824 -7.220 1.00 93.00 158 VAL A O 1
ATOM 1190 N N . GLU A 1 159 ? 28.370 -4.210 -7.185 1.00 91.88 159 GLU A N 1
ATOM 1191 C CA . GLU A 1 159 ? 28.856 -4.522 -5.842 1.00 91.88 159 GLU A CA 1
ATOM 1192 C C . GLU A 1 159 ? 27.708 -4.542 -4.817 1.00 91.88 159 GLU A C 1
ATOM 1194 O O . GLU A 1 159 ? 26.921 -3.599 -4.722 1.00 91.88 159 GLU A O 1
ATOM 1199 N N . SER A 1 160 ? 27.639 -5.593 -3.995 1.00 87.69 160 SER A N 1
ATOM 1200 C CA . SER A 1 160 ? 26.524 -5.846 -3.069 1.00 87.69 160 SER A CA 1
ATOM 1201 C C . SER A 1 160 ? 26.277 -4.739 -2.038 1.00 87.69 160 SER A C 1
ATOM 1203 O O . SER A 1 160 ? 25.186 -4.676 -1.476 1.00 87.69 160 SER A O 1
ATOM 1205 N N . ARG A 1 161 ? 27.276 -3.887 -1.766 1.00 90.06 161 ARG A N 1
ATOM 1206 C CA . ARG A 1 161 ? 27.170 -2.732 -0.853 1.00 90.06 161 ARG A CA 1
ATOM 1207 C C . ARG A 1 161 ? 26.519 -1.512 -1.502 1.00 90.06 161 ARG A C 1
ATOM 1209 O O . ARG A 1 161 ? 26.162 -0.563 -0.807 1.00 90.06 161 ARG A O 1
ATOM 1216 N N . ARG A 1 162 ? 26.400 -1.503 -2.829 1.00 91.75 162 ARG A N 1
ATOM 1217 C CA . ARG A 1 162 ? 25.863 -0.377 -3.579 1.00 91.75 162 ARG A CA 1
ATOM 1218 C C . ARG A 1 162 ? 24.342 -0.471 -3.601 1.00 91.75 162 ARG A C 1
ATOM 1220 O O . ARG A 1 162 ? 23.780 -1.368 -4.220 1.00 91.75 162 ARG A O 1
ATOM 1227 N N . ASN A 1 163 ? 23.685 0.488 -2.956 1.00 92.44 163 ASN A N 1
ATOM 1228 C CA . ASN A 1 163 ? 22.223 0.593 -2.982 1.00 92.44 163 ASN A CA 1
ATOM 1229 C C . ASN A 1 163 ? 21.721 1.449 -4.146 1.00 92.44 163 ASN A C 1
ATOM 1231 O O . ASN A 1 163 ? 20.590 1.283 -4.575 1.00 92.44 163 ASN A O 1
ATOM 1235 N N . ARG A 1 164 ? 22.571 2.327 -4.695 1.00 94.69 164 ARG A N 1
ATOM 1236 C CA . ARG A 1 164 ? 22.194 3.267 -5.753 1.00 94.69 164 ARG A CA 1
ATOM 1237 C C . ARG A 1 164 ? 23.071 3.101 -6.988 1.00 94.69 164 ARG A C 1
ATOM 1239 O O . ARG A 1 164 ? 24.299 3.171 -6.897 1.00 94.69 164 ARG A O 1
ATOM 1246 N N . LEU A 1 165 ? 22.441 2.906 -8.140 1.00 95.62 165 LEU A N 1
ATOM 1247 C CA . LEU A 1 165 ? 23.093 2.750 -9.433 1.00 95.62 165 LEU A CA 1
ATOM 1248 C C . LEU A 1 165 ? 22.764 3.958 -10.305 1.00 95.62 165 LEU A C 1
ATOM 1250 O O . LEU A 1 165 ? 21.602 4.231 -10.587 1.00 95.62 165 LEU A O 1
ATOM 1254 N N . ARG A 1 166 ? 23.799 4.681 -10.735 1.00 96.31 166 ARG A N 1
ATOM 1255 C CA . ARG A 1 166 ? 23.673 5.773 -11.701 1.00 96.31 166 ARG A CA 1
ATOM 1256 C C . ARG A 1 166 ? 24.073 5.250 -13.070 1.00 96.31 166 ARG A C 1
ATOM 1258 O O . ARG A 1 166 ? 25.229 4.894 -13.288 1.00 96.31 166 ARG A O 1
ATOM 1265 N N . LEU A 1 167 ? 23.113 5.204 -13.978 1.00 95.69 167 LEU A N 1
ATOM 1266 C CA . LEU A 1 167 ? 23.316 4.849 -15.370 1.00 95.69 167 LEU A CA 1
ATOM 1267 C C . LEU A 1 167 ? 23.422 6.146 -16.168 1.00 95.69 167 LEU A C 1
ATOM 1269 O O . LEU A 1 167 ? 22.408 6.791 -16.426 1.00 95.69 167 LEU A O 1
ATOM 1273 N N . GLY A 1 168 ? 24.635 6.490 -16.599 1.00 94.19 168 GLY A N 1
ATOM 1274 C CA . GLY A 1 168 ? 24.923 7.604 -17.515 1.00 94.19 168 GLY A CA 1
ATOM 1275 C C . GLY A 1 168 ? 25.614 7.148 -18.802 1.00 94.19 168 GLY A C 1
ATOM 1276 O O . GLY A 1 168 ? 25.635 5.948 -19.098 1.00 94.19 168 GLY A O 1
ATOM 1277 N N . GLY A 1 169 ? 26.141 8.078 -19.599 1.00 93.31 169 GLY A N 1
ATOM 1278 C CA . GLY A 1 169 ? 26.978 7.786 -20.777 1.00 93.31 169 GLY A CA 1
ATOM 1279 C C . GLY A 1 169 ? 26.220 7.465 -22.077 1.00 93.31 169 GLY A C 1
ATOM 1280 O O . GLY A 1 169 ? 25.230 8.114 -22.404 1.00 93.31 169 GLY A O 1
ATOM 1281 N N . GLN A 1 170 ? 26.685 6.463 -22.832 1.00 93.81 170 GLN A N 1
ATOM 1282 C CA . GLN A 1 170 ? 26.115 6.090 -24.138 1.00 93.81 170 GLN A CA 1
ATOM 1283 C C . GLN A 1 170 ? 24.742 5.404 -24.027 1.00 93.81 170 GLN A C 1
ATOM 1285 O O . GLN A 1 170 ? 24.420 4.779 -23.014 1.00 93.81 170 GLN A O 1
ATOM 1290 N N . THR A 1 171 ? 23.933 5.514 -25.084 1.00 94.94 171 THR A N 1
ATOM 1291 C CA . THR A 1 171 ? 22.688 4.745 -25.250 1.00 94.94 171 THR A CA 1
ATOM 1292 C C . THR A 1 171 ? 22.976 3.246 -25.234 1.00 94.94 171 THR A C 1
ATOM 1294 O O . THR A 1 171 ? 24.033 2.822 -25.692 1.00 94.94 171 THR A O 1
ATOM 1297 N N . GLY A 1 172 ? 22.043 2.440 -24.735 1.00 94.50 172 GLY A N 1
ATOM 1298 C CA . GLY A 1 172 ? 22.229 0.994 -24.581 1.00 94.50 172 GLY A CA 1
ATOM 1299 C C . GLY A 1 172 ? 22.712 0.584 -23.188 1.00 94.50 172 GLY A C 1
ATOM 1300 O O . GLY A 1 172 ? 22.528 -0.564 -22.797 1.00 94.50 172 GLY A O 1
ATOM 1301 N N . ASN A 1 173 ? 23.259 1.517 -22.401 1.00 96.81 173 ASN A N 1
ATOM 1302 C CA . ASN A 1 173 ? 23.511 1.267 -20.984 1.00 96.81 173 ASN A CA 1
ATOM 1303 C C . ASN A 1 173 ? 22.190 0.995 -20.249 1.00 96.81 173 ASN A C 1
ATOM 1305 O O . ASN A 1 173 ? 21.175 1.653 -20.495 1.00 96.81 173 ASN A O 1
ATOM 1309 N N . GLY A 1 174 ? 22.216 0.050 -19.317 1.00 96.94 174 GLY A N 1
ATOM 1310 C CA . GLY A 1 174 ? 21.015 -0.450 -18.673 1.00 96.94 174 GLY A CA 1
ATOM 1311 C C . GLY A 1 174 ? 21.266 -1.162 -17.352 1.00 96.94 174 GLY A C 1
ATOM 1312 O O . GLY A 1 174 ? 22.357 -1.125 -16.780 1.00 96.94 174 GLY A O 1
ATOM 1313 N N . VAL A 1 175 ? 20.231 -1.832 -16.870 1.00 97.31 175 VAL A N 1
ATOM 1314 C CA . VAL A 1 175 ? 20.253 -2.665 -15.668 1.00 97.31 175 VAL A CA 1
ATOM 1315 C C . VAL A 1 175 ? 19.418 -3.914 -15.911 1.00 97.31 175 VAL A C 1
ATOM 1317 O O . VAL A 1 175 ? 18.386 -3.853 -16.573 1.00 97.31 175 VAL A O 1
ATOM 1320 N N . ARG A 1 176 ? 19.865 -5.035 -15.356 1.00 97.19 176 ARG A N 1
ATOM 1321 C CA . ARG A 1 176 ? 19.130 -6.291 -15.273 1.00 97.19 176 ARG A CA 1
ATOM 1322 C C . ARG A 1 176 ? 18.744 -6.538 -13.830 1.00 97.19 176 ARG A C 1
ATOM 1324 O O . ARG A 1 176 ? 19.623 -6.574 -12.976 1.00 97.19 176 ARG A O 1
ATOM 1331 N N . TRP A 1 177 ? 17.469 -6.771 -13.567 1.00 96.88 177 TRP A N 1
ATOM 1332 C CA . TRP A 1 177 ? 16.975 -7.271 -12.288 1.00 96.88 177 TRP A CA 1
ATOM 1333 C C . TRP A 1 177 ? 16.589 -8.734 -12.416 1.00 96.88 177 TRP A C 1
ATOM 1335 O O . TRP A 1 177 ? 15.841 -9.088 -13.321 1.00 96.88 177 TRP A O 1
ATOM 1345 N N . GLU A 1 178 ? 17.041 -9.573 -11.492 1.00 96.12 178 GLU A N 1
ATOM 1346 C CA . GLU A 1 178 ? 16.615 -10.968 -11.412 1.00 96.12 178 GLU A CA 1
ATOM 1347 C C . GLU A 1 178 ? 15.664 -11.151 -10.235 1.00 96.12 178 GLU A C 1
ATOM 1349 O O . GLU A 1 178 ? 15.992 -10.852 -9.087 1.00 96.12 178 GLU A O 1
ATOM 1354 N N . PHE A 1 179 ? 14.472 -11.662 -10.519 1.00 96.06 179 PHE A N 1
ATOM 1355 C CA . PHE A 1 179 ? 13.462 -11.994 -9.526 1.00 96.06 179 PHE A CA 1
ATOM 1356 C C . PHE A 1 179 ? 13.398 -13.508 -9.357 1.00 96.06 179 PHE A C 1
ATOM 1358 O O . PHE A 1 179 ? 13.520 -14.266 -10.321 1.00 96.06 179 PHE A O 1
ATOM 1365 N N . THR A 1 180 ? 13.174 -13.947 -8.122 1.00 95.25 180 THR A N 1
ATOM 1366 C CA . THR A 1 180 ? 13.007 -15.361 -7.773 1.00 95.25 180 THR A CA 1
ATOM 1367 C C . THR A 1 180 ? 11.703 -15.553 -7.007 1.00 95.25 180 THR A C 1
ATOM 1369 O O . THR A 1 180 ? 11.195 -14.619 -6.383 1.00 95.25 180 THR A O 1
ATOM 1372 N N . GLY A 1 181 ? 11.128 -16.756 -7.078 1.00 93.12 181 GLY A N 1
ATOM 1373 C CA . GLY A 1 181 ? 9.869 -17.065 -6.394 1.00 93.12 181 GLY A CA 1
ATOM 1374 C C . GLY A 1 181 ? 8.647 -16.358 -6.991 1.00 93.12 181 GLY A C 1
ATOM 1375 O O . GLY A 1 181 ? 7.662 -16.132 -6.288 1.00 93.12 181 GLY A O 1
ATOM 1376 N N . VAL A 1 182 ? 8.698 -15.988 -8.274 1.00 93.94 182 VAL A N 1
ATOM 1377 C CA . VAL A 1 182 ? 7.556 -15.409 -8.983 1.00 93.94 182 VAL A CA 1
ATOM 1378 C C . VAL A 1 182 ? 6.630 -16.538 -9.421 1.00 93.94 182 VAL A C 1
ATOM 1380 O O . VAL A 1 182 ? 6.929 -17.308 -10.331 1.00 93.94 182 VAL A O 1
ATOM 1383 N N . GLU A 1 183 ? 5.487 -16.650 -8.755 1.00 92.50 183 GLU A N 1
ATOM 1384 C CA . GLU A 1 183 ? 4.453 -17.618 -9.117 1.00 92.50 183 GLU A CA 1
ATOM 1385 C C . GLU A 1 183 ? 3.730 -17.190 -10.397 1.00 92.50 183 GLU A C 1
ATOM 1387 O O . GLU A 1 183 ? 3.303 -16.037 -10.517 1.00 92.50 183 GLU A O 1
ATOM 1392 N N . ARG A 1 184 ? 3.501 -18.136 -11.316 1.00 91.44 184 ARG A N 1
ATOM 1393 C CA . ARG A 1 184 ? 2.663 -17.880 -12.493 1.00 91.44 184 ARG A CA 1
ATOM 1394 C C . ARG A 1 184 ? 1.236 -17.517 -12.058 1.00 91.44 184 ARG A C 1
ATOM 1396 O O . ARG A 1 184 ? 0.668 -18.213 -11.209 1.00 91.44 184 ARG A O 1
ATOM 1403 N N . PRO A 1 185 ? 0.654 -16.436 -12.604 1.00 89.75 185 PRO A N 1
ATOM 1404 C CA . PRO A 1 185 ? -0.702 -16.046 -12.264 1.00 89.75 185 PRO A CA 1
ATOM 1405 C C . PRO A 1 185 ? -1.702 -17.061 -12.848 1.00 89.75 185 PRO A C 1
ATOM 1407 O O . PRO A 1 185 ? -1.418 -17.685 -13.877 1.00 89.75 185 PRO A O 1
ATOM 1410 N N . PRO A 1 186 ? -2.866 -17.257 -12.204 1.00 88.38 186 PRO A N 1
ATOM 1411 C CA . PRO A 1 186 ? -3.944 -18.048 -12.785 1.00 88.38 186 PRO A CA 1
ATOM 1412 C C . PRO A 1 186 ? -4.458 -17.406 -14.092 1.00 88.38 186 PRO A C 1
ATOM 1414 O O . PRO A 1 186 ? -4.274 -16.205 -14.305 1.00 88.38 186 PRO A O 1
ATOM 1417 N N . PRO A 1 187 ? -5.115 -18.178 -14.981 1.00 86.50 187 PRO A N 1
ATOM 1418 C CA . PRO A 1 187 ? -5.637 -17.650 -16.240 1.00 86.50 187 PRO A CA 1
ATOM 1419 C C . PRO A 1 187 ? -6.567 -16.450 -16.009 1.00 86.50 187 PRO A C 1
ATOM 1421 O O . PRO A 1 187 ? -7.535 -16.553 -15.259 1.00 86.50 187 PRO A O 1
ATOM 1424 N N . GLY A 1 188 ? -6.279 -15.325 -16.669 1.00 84.00 188 GLY A N 1
ATOM 1425 C CA . GLY A 1 188 ? -7.050 -14.081 -16.548 1.00 84.00 188 GLY A CA 1
ATOM 1426 C C . GLY A 1 188 ? -6.519 -13.085 -15.510 1.00 84.00 188 GLY A C 1
ATOM 1427 O O . GLY A 1 188 ? -6.986 -11.949 -15.484 1.00 84.00 188 GLY A O 1
ATOM 1428 N N . GLU A 1 189 ? -5.532 -13.466 -14.697 1.00 86.62 189 GLU A N 1
ATOM 1429 C CA . GLU A 1 189 ? -4.760 -12.522 -13.889 1.00 86.62 189 GLU A CA 1
ATOM 1430 C C . GLU A 1 189 ? -3.456 -12.148 -14.596 1.00 86.62 189 GLU A C 1
ATOM 1432 O O . GLU A 1 189 ? -2.781 -12.984 -15.199 1.00 86.62 189 GLU A O 1
ATOM 1437 N N . GLU A 1 190 ? -3.086 -10.876 -14.495 1.00 87.44 190 GLU A N 1
ATOM 1438 C CA . GLU A 1 190 ? -1.865 -10.339 -15.085 1.00 87.44 190 GLU A CA 1
ATOM 1439 C C . GLU A 1 190 ? -0.933 -9.857 -13.980 1.00 87.44 190 GLU A C 1
ATOM 1441 O O . GLU A 1 190 ? -1.370 -9.305 -12.965 1.00 87.44 190 GLU A O 1
ATOM 1446 N N . LEU A 1 191 ? 0.363 -10.093 -14.172 1.00 93.44 191 LEU A N 1
ATOM 1447 C CA . LEU A 1 191 ? 1.395 -9.548 -13.306 1.00 93.44 191 LEU A CA 1
ATOM 1448 C C . LEU A 1 191 ? 1.859 -8.209 -13.864 1.00 93.44 191 LEU A C 1
ATOM 1450 O O . LEU A 1 191 ? 1.991 -8.032 -15.074 1.00 93.44 191 LEU A O 1
ATOM 1454 N N . GLU A 1 192 ? 2.127 -7.272 -12.965 1.00 94.75 192 GLU A N 1
ATOM 1455 C CA . GLU A 1 192 ? 2.611 -5.942 -13.317 1.00 94.75 192 GLU A CA 1
ATOM 1456 C C . GLU A 1 192 ? 4.087 -5.834 -12.910 1.00 94.75 192 GLU A C 1
ATOM 1458 O O . GLU A 1 192 ? 4.448 -6.125 -11.769 1.00 94.75 192 GLU A O 1
ATOM 1463 N N . VAL A 1 193 ? 4.948 -5.387 -13.818 1.00 95.62 193 VAL A N 1
ATOM 1464 C CA . VAL A 1 193 ? 6.289 -4.895 -13.492 1.00 95.62 193 VAL A CA 1
ATOM 1465 C C . VAL A 1 193 ? 6.165 -3.406 -13.192 1.00 95.62 193 VAL A C 1
ATOM 1467 O O . VAL A 1 193 ? 5.685 -2.626 -14.012 1.00 95.62 193 VAL A O 1
ATOM 1470 N N . LEU A 1 194 ? 6.574 -3.025 -11.989 1.00 95.69 194 LEU A N 1
ATOM 1471 C CA . LEU A 1 194 ? 6.557 -1.661 -11.487 1.00 95.69 194 LEU A CA 1
ATOM 1472 C C . LEU A 1 194 ? 7.979 -1.112 -11.521 1.00 95.69 194 LEU A C 1
ATOM 1474 O O . LEU A 1 194 ? 8.849 -1.641 -10.826 1.00 95.69 194 LEU A O 1
ATOM 1478 N N . LEU A 1 195 ? 8.202 -0.045 -12.287 1.00 95.44 195 LEU A N 1
ATOM 1479 C CA . LEU A 1 195 ? 9.508 0.604 -12.417 1.00 95.44 195 LEU A CA 1
ATOM 1480 C C . LEU A 1 195 ? 9.483 2.039 -11.905 1.00 95.44 195 LEU A C 1
ATOM 1482 O O . LEU A 1 195 ? 8.523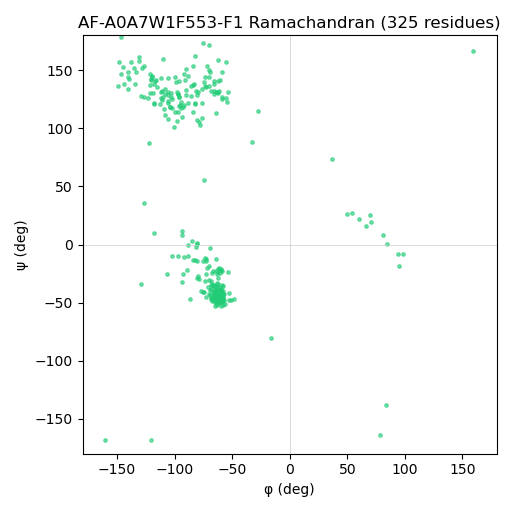 2.769 -12.133 1.00 95.44 195 LEU A O 1
ATOM 1486 N N . ARG A 1 196 ? 10.556 2.449 -11.234 1.00 94.94 196 ARG A N 1
ATOM 1487 C CA . ARG A 1 196 ? 10.749 3.810 -10.732 1.00 94.94 196 ARG A CA 1
ATOM 1488 C C . ARG A 1 196 ? 12.211 4.207 -10.848 1.00 94.94 196 ARG A C 1
ATOM 1490 O O . ARG A 1 196 ? 13.101 3.429 -10.501 1.00 94.94 196 ARG A O 1
ATOM 1497 N N . ALA A 1 197 ? 12.451 5.436 -11.272 1.00 94.75 197 ALA A N 1
ATOM 1498 C CA . ALA A 1 197 ? 13.784 6.000 -11.339 1.00 94.75 197 ALA A CA 1
ATOM 1499 C C . ALA A 1 197 ? 13.748 7.505 -11.093 1.00 94.75 197 ALA A C 1
ATOM 1501 O O . ALA A 1 197 ? 12.734 8.165 -11.327 1.00 94.75 197 ALA A O 1
ATOM 1502 N N . GLU A 1 198 ? 14.885 8.028 -10.667 1.00 95.00 198 GLU A N 1
ATOM 1503 C CA . GLU A 1 198 ? 15.148 9.458 -10.625 1.00 95.00 198 GLU A CA 1
ATOM 1504 C C . GLU A 1 198 ? 15.964 9.843 -11.859 1.00 95.00 198 GLU A C 1
ATOM 1506 O O . GLU A 1 198 ? 16.852 9.100 -12.286 1.00 95.00 198 GLU A O 1
ATOM 1511 N N . LEU A 1 199 ? 15.647 10.992 -12.450 1.00 95.00 199 LEU A N 1
ATOM 1512 C CA . LEU A 1 199 ? 16.396 11.543 -13.573 1.00 95.00 199 LEU A CA 1
ATOM 1513 C C . LEU A 1 199 ? 17.299 12.660 -13.070 1.00 95.00 199 LEU A C 1
ATOM 1515 O O . LEU A 1 199 ? 16.830 13.615 -12.454 1.00 95.00 199 LEU A O 1
ATOM 1519 N N . THR A 1 200 ? 18.593 12.547 -13.355 1.00 95.44 200 THR A N 1
ATOM 1520 C CA . THR A 1 200 ? 19.559 13.625 -13.136 1.00 95.44 200 THR A CA 1
ATOM 1521 C C . THR A 1 200 ? 19.967 14.178 -14.500 1.00 95.44 200 THR A C 1
ATOM 1523 O O . THR A 1 200 ? 20.624 13.452 -15.249 1.00 95.44 200 THR A O 1
ATOM 1526 N N . PRO A 1 201 ? 19.588 15.417 -14.864 1.00 95.25 201 PRO A N 1
ATOM 1527 C CA . PRO A 1 201 ? 19.942 15.976 -16.165 1.00 95.25 201 PRO A CA 1
ATOM 1528 C C . PRO A 1 201 ? 21.465 16.058 -16.313 1.00 95.25 201 PRO A C 1
ATOM 1530 O O . PRO A 1 201 ? 22.182 16.335 -15.348 1.00 95.25 201 PRO A O 1
ATOM 1533 N N . THR A 1 202 ? 21.967 15.777 -17.516 1.00 94.44 202 THR A N 1
ATOM 1534 C CA . THR A 1 202 ? 23.405 15.878 -17.808 1.00 94.44 202 THR A CA 1
ATOM 1535 C C . THR A 1 202 ? 23.846 17.340 -17.918 1.00 94.44 202 THR A C 1
ATOM 1537 O O . THR A 1 202 ? 24.970 17.669 -17.546 1.00 94.44 202 THR A O 1
ATOM 1540 N N . ASP A 1 203 ? 22.946 18.206 -18.388 1.00 94.25 203 ASP A N 1
ATOM 1541 C CA . ASP A 1 203 ? 23.117 19.655 -18.471 1.00 94.25 203 ASP A CA 1
ATOM 1542 C C . ASP A 1 203 ? 22.210 20.340 -17.428 1.00 94.25 203 ASP A C 1
ATOM 1544 O O . ASP A 1 203 ? 20.987 20.199 -17.516 1.00 94.25 203 ASP A O 1
ATOM 1548 N N . PRO A 1 204 ? 22.763 21.049 -16.424 1.00 92.00 204 PRO A N 1
ATOM 1549 C CA . PRO A 1 204 ? 21.964 21.691 -15.382 1.00 92.00 204 PRO A CA 1
ATOM 1550 C C . PRO A 1 204 ? 21.045 22.801 -15.912 1.00 92.00 204 PRO A C 1
ATOM 1552 O O . PRO A 1 204 ? 20.037 23.088 -15.266 1.00 92.00 204 PRO A O 1
ATOM 1555 N N . ASP A 1 205 ? 21.353 23.392 -17.070 1.00 95.81 205 ASP A N 1
ATOM 1556 C CA . ASP A 1 205 ? 20.550 24.465 -17.665 1.00 95.81 205 ASP A CA 1
ATOM 1557 C C . ASP A 1 205 ? 19.345 23.925 -18.455 1.00 95.81 205 ASP A C 1
ATOM 1559 O O . ASP A 1 205 ? 18.423 24.674 -18.785 1.00 95.81 205 ASP A O 1
ATOM 1563 N N . ASN A 1 206 ? 19.319 22.616 -18.733 1.00 93.19 206 ASN A N 1
ATOM 1564 C CA . ASN A 1 206 ? 18.253 21.959 -19.479 1.00 93.19 206 ASN A CA 1
ATOM 1565 C C . ASN A 1 206 ? 17.611 20.831 -18.650 1.00 93.19 206 ASN A C 1
ATOM 1567 O O . ASN A 1 206 ? 18.028 19.670 -18.743 1.00 93.19 206 ASN A O 1
ATOM 1571 N N . PRO A 1 207 ? 16.597 21.139 -17.819 1.00 91.94 207 PRO A N 1
ATOM 1572 C CA . PRO A 1 207 ? 15.944 20.133 -16.997 1.00 91.94 207 PRO A CA 1
ATOM 1573 C C . PRO A 1 207 ? 15.247 19.081 -17.868 1.00 91.94 207 PRO A C 1
ATOM 1575 O O . PRO A 1 207 ? 14.480 19.392 -18.777 1.00 91.94 207 PRO A O 1
ATOM 1578 N N . VAL A 1 208 ? 15.491 17.808 -17.553 1.00 91.38 208 VAL A N 1
ATOM 1579 C CA . VAL A 1 208 ? 14.883 16.666 -18.242 1.00 91.38 208 VAL A CA 1
ATOM 1580 C C . VAL A 1 208 ? 13.815 16.056 -17.345 1.00 91.38 208 VAL A C 1
ATOM 1582 O O . VAL A 1 208 ? 14.119 15.400 -16.350 1.00 91.38 208 VAL A O 1
ATOM 1585 N N . GLU A 1 209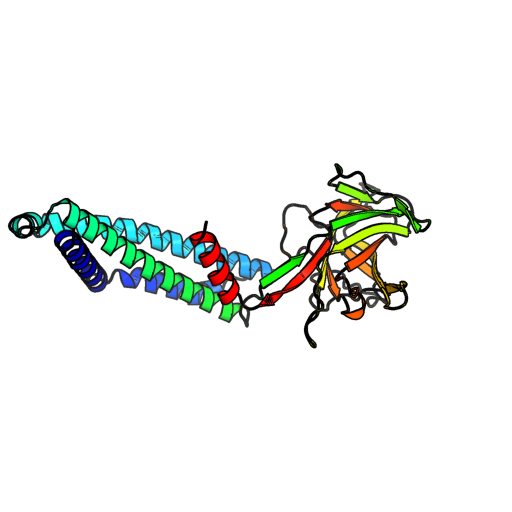 ? 12.550 16.258 -17.703 1.00 89.31 209 GLU A N 1
ATOM 1586 C CA . GLU A 1 209 ? 11.417 15.717 -16.939 1.00 89.31 209 GLU A CA 1
ATOM 1587 C C . GLU A 1 209 ? 11.136 14.245 -17.259 1.00 89.31 209 GLU A C 1
ATOM 1589 O O . GLU A 1 209 ? 10.641 13.499 -16.410 1.00 89.31 209 GLU A O 1
ATOM 1594 N N . GLN A 1 210 ? 11.467 13.823 -18.481 1.00 93.19 210 GLN A N 1
ATOM 1595 C CA . GLN A 1 210 ? 11.195 12.489 -18.995 1.00 93.19 210 GLN A CA 1
ATOM 1596 C C . GLN A 1 210 ? 12.349 11.956 -19.840 1.00 93.19 210 GLN A C 1
ATOM 1598 O O . GLN A 1 210 ? 13.011 12.708 -20.551 1.00 93.19 210 GLN A O 1
ATOM 1603 N N . LEU A 1 211 ? 12.538 10.642 -19.808 1.00 94.12 211 LEU A N 1
ATOM 1604 C CA . LEU A 1 211 ? 13.590 9.944 -20.539 1.00 94.12 211 LEU A CA 1
ATOM 1605 C C . LEU A 1 211 ? 13.014 8.712 -21.238 1.00 94.12 211 LEU A C 1
ATOM 1607 O O . LEU A 1 211 ? 12.219 7.980 -20.642 1.00 94.12 211 LEU A O 1
ATOM 1611 N N . ARG A 1 212 ? 13.418 8.446 -22.484 1.00 94.44 212 ARG A N 1
ATOM 1612 C CA . ARG A 1 212 ? 13.021 7.204 -23.164 1.00 94.44 212 ARG A CA 1
ATOM 1613 C C . ARG A 1 212 ? 13.854 6.010 -22.722 1.00 94.44 212 ARG A C 1
ATOM 1615 O O . ARG A 1 212 ? 15.089 6.029 -22.747 1.00 94.44 212 ARG A O 1
ATOM 1622 N N . ILE A 1 213 ? 13.148 4.937 -22.392 1.00 95.50 213 ILE A N 1
ATOM 1623 C CA . ILE A 1 213 ? 13.714 3.640 -22.034 1.00 95.50 213 ILE A CA 1
ATOM 1624 C C . ILE A 1 213 ? 13.013 2.526 -22.815 1.00 95.50 213 ILE A C 1
ATOM 1626 O O . ILE A 1 213 ? 11.879 2.686 -23.272 1.00 95.50 213 ILE A O 1
ATOM 1630 N N . GLU A 1 214 ? 13.688 1.391 -22.946 1.00 95.31 214 GLU A N 1
ATOM 1631 C CA . GLU A 1 214 ? 13.115 0.136 -23.430 1.00 95.31 214 GLU A CA 1
ATOM 1632 C C . GLU A 1 214 ? 13.209 -0.906 -22.322 1.00 95.31 214 GLU A C 1
ATOM 1634 O O . GLU A 1 214 ? 14.213 -0.960 -21.605 1.00 95.31 214 GLU A O 1
ATOM 1639 N N . VAL A 1 215 ? 12.154 -1.701 -22.143 1.00 95.75 215 VAL A N 1
ATOM 1640 C CA . VAL A 1 215 ? 12.111 -2.707 -21.080 1.00 95.75 215 VAL A CA 1
ATOM 1641 C C . VAL A 1 215 ? 11.776 -4.073 -21.651 1.00 95.75 215 VAL A C 1
ATOM 1643 O O . VAL A 1 215 ? 10.761 -4.254 -22.326 1.00 95.75 215 VAL A O 1
ATOM 1646 N N . HIS A 1 216 ? 12.618 -5.048 -21.329 1.00 95.75 216 HIS A N 1
ATOM 1647 C CA . HIS A 1 216 ? 12.494 -6.424 -21.784 1.00 95.75 216 HIS A CA 1
ATOM 1648 C C . HIS A 1 216 ? 12.364 -7.353 -20.584 1.00 95.75 216 HIS A C 1
ATOM 1650 O O . HIS A 1 216 ? 13.040 -7.178 -19.575 1.00 95.75 216 HIS A O 1
ATOM 1656 N N . ALA A 1 217 ? 11.528 -8.374 -20.698 1.00 95.75 217 ALA A N 1
ATOM 1657 C CA . ALA A 1 217 ? 11.628 -9.553 -19.862 1.00 95.75 217 ALA A CA 1
ATOM 1658 C C . ALA A 1 217 ? 12.388 -10.631 -20.622 1.00 95.75 217 ALA A C 1
ATOM 1660 O O . ALA A 1 217 ? 12.049 -10.961 -21.761 1.00 95.75 217 ALA A O 1
ATOM 1661 N N . ARG A 1 218 ? 13.396 -11.195 -19.968 1.00 93.38 218 ARG A N 1
ATOM 1662 C CA . ARG A 1 218 ? 14.103 -12.368 -20.451 1.00 93.38 218 ARG A CA 1
ATOM 1663 C C . ARG A 1 218 ? 13.527 -13.600 -19.800 1.00 93.38 218 ARG A C 1
ATOM 1665 O O . ARG A 1 218 ? 13.458 -13.694 -18.570 1.00 93.38 218 ARG A O 1
ATOM 1672 N N . CYS A 1 219 ? 13.145 -14.556 -20.630 1.00 85.44 219 CYS A N 1
ATOM 1673 C CA . CYS A 1 219 ? 12.722 -15.859 -20.165 1.00 85.44 219 CYS A CA 1
ATOM 1674 C C . CYS A 1 219 ? 13.580 -16.954 -20.763 1.00 85.44 219 CYS A C 1
ATOM 1676 O O . CYS A 1 219 ? 14.052 -16.872 -21.895 1.00 85.44 219 CYS A O 1
ATOM 1678 N N . ARG A 1 220 ? 13.780 -18.000 -19.969 1.00 84.69 220 ARG A N 1
ATOM 1679 C CA . ARG A 1 220 ? 14.374 -19.237 -20.441 1.00 84.69 220 ARG A CA 1
ATOM 1680 C C . ARG A 1 220 ? 13.234 -20.184 -20.778 1.00 84.69 220 ARG A C 1
ATOM 1682 O O . ARG A 1 220 ? 12.417 -20.496 -19.909 1.00 84.69 220 ARG A O 1
ATOM 1689 N N . ASP A 1 221 ? 13.148 -20.598 -22.035 1.00 81.00 221 ASP A N 1
ATOM 1690 C CA . ASP A 1 221 ? 12.153 -21.583 -22.436 1.00 81.00 221 ASP A CA 1
ATOM 1691 C C . ASP A 1 221 ? 12.481 -22.975 -21.862 1.00 81.00 221 ASP A C 1
ATOM 1693 O O . ASP A 1 221 ? 13.533 -23.200 -21.259 1.00 81.00 221 ASP A O 1
ATOM 1697 N N . ALA A 1 222 ? 11.559 -23.929 -22.019 1.00 78.62 222 ALA A N 1
ATOM 1698 C CA . ALA A 1 222 ? 11.752 -25.293 -21.522 1.00 78.62 222 ALA A CA 1
ATOM 1699 C C . ALA A 1 222 ? 12.962 -26.006 -22.162 1.00 78.62 222 ALA A C 1
ATOM 1701 O O . ALA A 1 222 ? 13.474 -26.962 -21.585 1.00 78.62 222 ALA A O 1
ATOM 1702 N N . ALA A 1 223 ? 13.421 -25.539 -23.329 1.00 81.94 223 ALA A N 1
ATOM 1703 C CA . ALA A 1 223 ? 14.606 -26.042 -24.016 1.00 81.94 223 ALA A CA 1
ATOM 1704 C C . ALA A 1 223 ? 15.897 -25.331 -23.569 1.00 81.94 223 ALA A C 1
ATOM 1706 O O . ALA A 1 223 ? 16.980 -25.665 -24.045 1.00 81.94 223 ALA A O 1
ATOM 1707 N N . GLY A 1 224 ? 15.804 -24.370 -22.647 1.00 80.75 224 GLY A N 1
ATOM 1708 C CA . GLY A 1 224 ? 16.943 -23.611 -22.150 1.00 80.75 224 GLY A CA 1
ATOM 1709 C C . GLY A 1 224 ? 17.324 -22.407 -23.011 1.00 80.75 224 GLY A C 1
ATOM 1710 O O . GLY A 1 224 ? 18.264 -21.703 -22.644 1.00 80.75 224 GLY A O 1
ATOM 1711 N N . ALA A 1 225 ? 16.616 -22.141 -24.114 1.00 86.19 225 ALA A N 1
ATOM 1712 C CA . ALA A 1 225 ? 16.890 -20.992 -24.964 1.00 86.19 225 ALA A CA 1
ATOM 1713 C C . ALA A 1 225 ? 16.358 -19.708 -24.316 1.00 86.19 225 ALA A C 1
ATOM 1715 O O . ALA A 1 225 ? 15.234 -19.656 -23.809 1.00 86.19 225 ALA A O 1
ATOM 1716 N N . GLU A 1 226 ? 17.188 -18.669 -24.321 1.00 87.38 226 GLU A N 1
ATOM 1717 C CA . GLU A 1 226 ? 16.836 -17.348 -23.813 1.00 87.38 226 GLU A CA 1
ATOM 1718 C C . GLU A 1 226 ? 16.020 -16.603 -24.875 1.00 87.38 226 GLU A C 1
ATOM 1720 O O . GLU A 1 226 ? 16.401 -16.547 -26.047 1.00 87.38 226 GLU A O 1
ATOM 1725 N N . ARG A 1 227 ? 14.864 -16.071 -24.479 1.00 88.69 227 ARG A N 1
ATOM 1726 C CA . ARG A 1 227 ? 14.007 -15.243 -25.324 1.00 88.69 227 ARG A CA 1
ATOM 1727 C C . ARG A 1 227 ? 13.818 -13.892 -24.667 1.00 88.69 227 ARG A C 1
ATOM 1729 O O . ARG A 1 227 ? 13.409 -13.815 -23.509 1.00 88.69 227 ARG A O 1
ATOM 1736 N N . ASP A 1 228 ? 14.036 -12.852 -25.458 1.00 91.19 228 ASP A N 1
ATOM 1737 C CA . ASP A 1 228 ? 13.798 -11.478 -25.047 1.00 91.19 228 ASP A CA 1
ATOM 1738 C C . ASP A 1 228 ? 12.406 -11.062 -25.510 1.00 91.19 228 ASP A C 1
ATOM 1740 O O . ASP A 1 228 ? 12.082 -11.083 -26.702 1.00 91.19 228 ASP A O 1
ATOM 1744 N N . ARG A 1 229 ? 11.562 -10.690 -24.551 1.00 93.12 229 ARG A N 1
ATOM 1745 C CA . ARG A 1 229 ? 10.211 -10.212 -24.808 1.00 93.12 229 ARG A CA 1
ATOM 1746 C C . ARG A 1 229 ? 10.069 -8.787 -24.321 1.00 93.12 229 ARG A C 1
ATOM 1748 O O . ARG A 1 229 ? 10.223 -8.496 -23.142 1.00 93.12 229 ARG A O 1
ATOM 1755 N N . VAL A 1 230 ? 9.736 -7.902 -25.242 1.00 93.75 230 VAL A N 1
ATOM 1756 C CA . VAL A 1 230 ? 9.497 -6.500 -24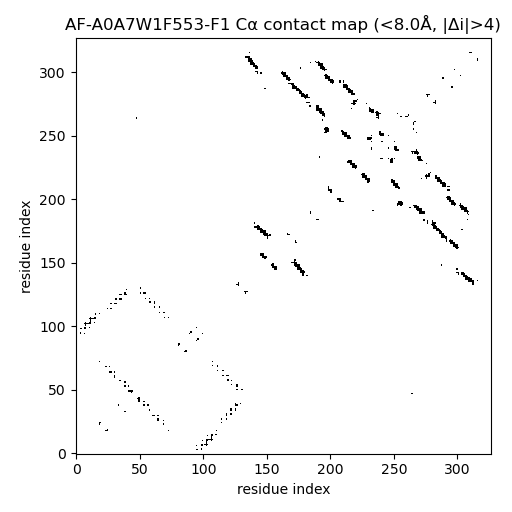.930 1.00 93.75 230 VAL A CA 1
ATOM 1757 C C . VAL A 1 230 ? 8.214 -6.360 -24.102 1.00 93.75 230 VAL A C 1
ATOM 1759 O O . VAL A 1 230 ? 7.190 -6.956 -24.448 1.00 93.75 230 VAL A O 1
ATOM 1762 N N . LEU A 1 231 ? 8.274 -5.607 -23.001 1.00 94.12 231 LEU A N 1
ATOM 1763 C CA . LEU A 1 231 ? 7.136 -5.410 -22.108 1.00 94.12 231 LEU A CA 1
ATOM 1764 C C . LEU A 1 231 ? 6.241 -4.266 -22.581 1.00 94.12 231 LEU A C 1
ATOM 1766 O O . LEU A 1 231 ? 6.708 -3.191 -22.951 1.00 94.12 231 LEU A O 1
ATOM 1770 N N . GLU A 1 232 ? 4.932 -4.491 -22.540 1.00 93.69 232 GLU A N 1
ATOM 1771 C CA . GLU A 1 232 ? 3.943 -3.494 -22.942 1.00 93.69 232 GLU A CA 1
ATOM 1772 C C . GLU A 1 232 ? 3.548 -2.603 -21.766 1.00 93.69 232 GLU A C 1
ATOM 1774 O O . GLU A 1 232 ? 3.434 -3.065 -20.630 1.00 93.69 232 GLU A O 1
ATOM 1779 N N . LEU A 1 233 ? 3.294 -1.326 -22.053 1.00 93.06 233 LEU A N 1
ATOM 1780 C CA . LEU A 1 233 ? 2.774 -0.381 -21.073 1.00 93.06 233 LEU A CA 1
ATOM 1781 C C . LEU A 1 233 ? 1.356 -0.777 -20.652 1.00 93.06 233 LEU A C 1
ATOM 1783 O O . LEU A 1 233 ? 0.483 -0.998 -21.493 1.00 93.06 233 LEU A O 1
ATOM 1787 N N . ASP A 1 234 ? 1.115 -0.848 -19.346 1.00 91.50 234 ASP A N 1
ATOM 1788 C CA . ASP A 1 234 ? -0.224 -1.075 -18.819 1.00 91.50 234 ASP A CA 1
ATOM 1789 C C . ASP A 1 234 ? -1.098 0.165 -19.055 1.00 91.50 234 ASP A C 1
ATOM 1791 O O . ASP A 1 234 ? -0.682 1.300 -18.804 1.00 91.50 234 ASP A O 1
ATOM 1795 N N . ALA A 1 235 ? -2.341 -0.034 -19.494 1.00 89.44 235 ALA A N 1
ATOM 1796 C CA . ALA A 1 235 ? -3.273 1.065 -19.755 1.00 89.44 235 ALA A CA 1
ATOM 1797 C C . ALA A 1 235 ? -3.570 1.918 -18.502 1.00 89.44 235 ALA A C 1
ATOM 1799 O O . ALA A 1 235 ? -3.938 3.084 -18.614 1.00 89.44 235 ALA A O 1
ATOM 1800 N N . LYS A 1 236 ? -3.404 1.351 -17.302 1.00 87.75 236 LYS A N 1
ATOM 1801 C CA . LYS A 1 236 ? -3.557 2.018 -16.001 1.00 87.75 236 LYS A CA 1
ATOM 1802 C C . LYS A 1 236 ? -2.231 2.556 -15.458 1.00 87.75 236 LYS A C 1
ATOM 1804 O O . LYS A 1 236 ? -2.186 2.934 -14.280 1.00 87.75 236 LYS A O 1
ATOM 1809 N N . SER A 1 237 ? -1.154 2.536 -16.245 1.00 89.50 237 SER A N 1
ATOM 1810 C CA . SER A 1 237 ? 0.099 3.189 -15.875 1.00 89.50 237 SER A CA 1
ATOM 1811 C C . SER A 1 237 ? -0.144 4.698 -15.731 1.00 89.50 237 SER A C 1
ATOM 1813 O O . SER A 1 237 ? -0.751 5.288 -16.627 1.00 89.50 237 SER A O 1
ATOM 1815 N N . PRO A 1 238 ? 0.291 5.333 -14.626 1.00 86.44 238 PRO A N 1
ATOM 1816 C CA . PRO A 1 238 ? 0.074 6.763 -14.387 1.00 86.44 238 PRO A CA 1
ATOM 1817 C C . PRO A 1 238 ? 0.847 7.656 -15.368 1.00 86.44 238 PRO A C 1
ATOM 1819 O O . PRO A 1 238 ? 0.453 8.790 -15.613 1.00 86.44 238 PRO A O 1
ATOM 1822 N N . TYR A 1 239 ? 1.941 7.145 -15.933 1.00 89.12 239 TYR A N 1
ATOM 1823 C CA . TYR A 1 239 ? 2.766 7.822 -16.927 1.00 89.12 239 TYR A CA 1
ATOM 1824 C C . TYR A 1 239 ? 3.357 6.818 -17.925 1.00 89.12 239 TYR A C 1
ATOM 1826 O O . TYR A 1 239 ? 3.111 5.613 -17.828 1.00 89.12 239 TYR A O 1
ATOM 1834 N N . GLY A 1 240 ? 4.116 7.323 -18.899 1.00 86.81 240 GLY A N 1
ATOM 1835 C CA . GLY A 1 240 ? 4.723 6.537 -19.979 1.00 86.81 240 GLY A CA 1
ATOM 1836 C C . GLY A 1 240 ? 3.950 6.568 -21.295 1.00 86.81 240 GLY A C 1
ATOM 1837 O O . GLY A 1 240 ? 4.477 6.112 -22.309 1.00 86.81 240 GLY A O 1
ATOM 1838 N N . HIS A 1 241 ? 2.747 7.149 -21.298 1.00 84.62 241 HIS A N 1
ATOM 1839 C CA . HIS A 1 241 ? 1.945 7.398 -22.497 1.00 84.62 241 HIS A CA 1
ATOM 1840 C C . HIS A 1 241 ? 2.489 8.645 -23.209 1.00 84.62 241 HIS A C 1
ATOM 1842 O O . HIS A 1 241 ? 2.320 9.752 -22.709 1.00 84.62 241 HIS A O 1
ATOM 1848 N N . GLY A 1 242 ? 3.194 8.472 -24.328 1.00 74.25 242 GLY A N 1
ATOM 1849 C CA . GLY A 1 242 ? 3.708 9.573 -25.156 1.00 74.25 242 GLY A CA 1
ATOM 1850 C C . GLY A 1 242 ? 2.984 9.684 -26.502 1.00 74.25 242 GLY A C 1
ATOM 1851 O O . GLY A 1 242 ? 2.403 8.707 -26.975 1.00 74.25 242 GLY A O 1
ATOM 1852 N N . ASP A 1 243 ? 3.070 10.858 -27.139 1.00 62.28 243 ASP A N 1
ATOM 1853 C CA . ASP A 1 243 ? 2.362 11.216 -28.389 1.00 62.28 243 ASP A CA 1
ATOM 1854 C C . ASP A 1 243 ? 2.749 10.380 -29.625 1.00 62.28 243 ASP A C 1
ATOM 1856 O O . ASP A 1 243 ? 2.056 10.385 -30.642 1.00 62.28 243 ASP A O 1
ATOM 1860 N N . GLY A 1 244 ? 3.833 9.609 -29.548 1.00 58.69 244 GLY A N 1
ATOM 1861 C CA . GLY A 1 244 ? 4.144 8.557 -30.508 1.00 58.69 244 GLY A CA 1
ATOM 1862 C C . GLY A 1 244 ? 3.745 7.226 -29.900 1.00 58.69 244 GLY A C 1
ATOM 1863 O O . GLY A 1 244 ? 4.484 6.731 -29.052 1.00 58.69 244 GLY A O 1
ATOM 1864 N N . ALA A 1 245 ? 2.583 6.697 -30.308 1.00 48.44 245 ALA A N 1
ATOM 1865 C CA . ALA A 1 245 ? 1.973 5.455 -29.825 1.00 48.44 245 ALA A CA 1
ATOM 1866 C C . ALA A 1 245 ? 3.034 4.480 -29.322 1.00 48.44 245 ALA A C 1
ATOM 1868 O O . ALA A 1 245 ? 3.841 4.080 -30.150 1.00 48.44 245 ALA A O 1
ATOM 1869 N N . ALA A 1 246 ? 3.048 4.163 -28.018 1.00 53.59 246 ALA A N 1
ATOM 1870 C CA . ALA A 1 246 ? 4.005 3.277 -27.350 1.00 53.59 246 ALA A CA 1
ATOM 1871 C C . ALA A 1 246 ? 4.466 2.145 -28.287 1.00 53.59 246 ALA A C 1
ATOM 1873 O O . ALA A 1 246 ? 3.832 1.091 -28.394 1.00 53.59 246 ALA A O 1
ATOM 1874 N N . GLN A 1 247 ? 5.523 2.405 -29.060 1.00 56.91 247 GLN A N 1
ATOM 1875 C CA . GLN A 1 247 ? 5.945 1.510 -30.124 1.00 56.91 247 GLN A CA 1
ATOM 1876 C C . GLN A 1 247 ? 6.666 0.393 -29.399 1.00 56.91 247 GLN A C 1
ATOM 1878 O O . GLN A 1 247 ? 7.774 0.609 -28.921 1.00 56.91 247 GLN A O 1
ATOM 1883 N N . ARG A 1 248 ? 5.985 -0.754 -29.258 1.00 67.69 248 ARG A N 1
ATOM 1884 C CA . ARG A 1 248 ? 6.525 -2.032 -28.768 1.00 67.69 248 ARG A CA 1
ATOM 1885 C C . ARG A 1 248 ? 7.567 -1.825 -27.654 1.00 67.69 248 ARG A C 1
ATOM 1887 O O . ARG A 1 248 ? 8.754 -1.942 -27.911 1.00 67.69 248 ARG A O 1
ATOM 1894 N N . GLY A 1 249 ? 7.090 -1.453 -26.461 1.00 68.12 249 GLY A N 1
ATOM 1895 C CA . GLY A 1 249 ? 7.829 -1.334 -25.186 1.00 68.12 249 GLY A CA 1
ATOM 1896 C C . GLY A 1 249 ? 8.909 -0.268 -25.057 1.00 68.12 249 GLY A C 1
ATOM 1897 O O . GLY A 1 249 ? 9.662 -0.286 -24.083 1.00 68.12 249 GLY A O 1
ATOM 1898 N N . ARG A 1 250 ? 8.927 0.712 -25.963 1.00 88.94 250 ARG A N 1
ATOM 1899 C CA . ARG A 1 250 ? 9.566 2.004 -25.700 1.00 88.94 250 ARG A CA 1
ATOM 1900 C C . ARG A 1 250 ? 8.616 2.894 -24.919 1.00 88.94 250 ARG A C 1
ATOM 1902 O O . ARG A 1 250 ? 7.510 3.182 -25.376 1.00 88.94 250 ARG A O 1
ATOM 1909 N N . VAL A 1 251 ? 9.049 3.314 -23.741 1.00 92.62 251 VAL A N 1
ATOM 1910 C CA . VAL A 1 251 ? 8.227 4.034 -22.765 1.00 92.62 251 VAL A CA 1
ATOM 1911 C C . VAL A 1 251 ? 9.002 5.213 -22.195 1.00 92.62 251 VAL A C 1
ATOM 1913 O O . VAL A 1 251 ? 10.232 5.205 -22.133 1.00 92.62 251 VAL A O 1
ATOM 1916 N N . HIS A 1 252 ? 8.273 6.248 -21.791 1.00 92.62 252 HIS A N 1
ATOM 1917 C CA . HIS A 1 252 ? 8.853 7.407 -21.124 1.00 92.62 252 HIS A CA 1
ATOM 1918 C C . HIS A 1 252 ? 8.827 7.196 -19.608 1.00 92.62 252 HIS A C 1
ATOM 1920 O O . HIS A 1 252 ? 7.760 7.034 -19.015 1.00 92.62 252 HIS A O 1
ATOM 1926 N N . ILE A 1 253 ? 9.995 7.204 -18.971 1.00 92.69 253 ILE A N 1
ATOM 1927 C CA . ILE A 1 253 ? 10.085 7.275 -17.513 1.00 92.69 253 ILE A CA 1
ATOM 1928 C C . ILE A 1 253 ? 10.146 8.743 -17.101 1.00 92.69 253 ILE A C 1
ATOM 1930 O O . ILE A 1 253 ? 10.876 9.523 -17.707 1.00 92.69 253 ILE A O 1
ATOM 1934 N N . ILE A 1 254 ? 9.348 9.124 -16.106 1.00 92.19 254 ILE A N 1
ATOM 1935 C CA . ILE A 1 254 ? 9.332 10.479 -15.543 1.00 92.19 254 ILE A CA 1
ATOM 1936 C C . ILE A 1 254 ? 10.159 10.471 -14.263 1.00 92.19 254 ILE A C 1
ATOM 1938 O O . ILE A 1 254 ? 10.119 9.489 -13.517 1.00 92.19 254 ILE A O 1
ATOM 1942 N N . SER A 1 255 ? 10.879 11.560 -13.993 1.00 90.94 255 SER A N 1
ATOM 1943 C CA . SER A 1 255 ? 11.618 11.702 -12.738 1.00 90.94 255 SER A CA 1
ATOM 1944 C C . SER A 1 255 ? 10.676 11.599 -11.532 1.00 90.94 255 SER A C 1
ATOM 1946 O O . SER A 1 255 ? 9.664 12.307 -11.435 1.00 90.94 255 SER A O 1
ATOM 1948 N N . ARG A 1 256 ? 10.990 10.687 -10.611 1.00 87.12 256 ARG A N 1
ATOM 1949 C CA . ARG A 1 256 ? 10.290 10.519 -9.335 1.00 87.12 256 ARG A CA 1
ATOM 1950 C C . ARG A 1 256 ? 11.315 10.498 -8.214 1.00 87.12 256 ARG A C 1
ATOM 1952 O O . ARG A 1 256 ? 12.273 9.732 -8.268 1.00 87.12 256 ARG A O 1
ATOM 1959 N N . ASP A 1 257 ? 11.099 11.348 -7.219 1.00 77.00 257 ASP A N 1
ATOM 1960 C CA . ASP A 1 257 ? 11.969 11.445 -6.055 1.00 77.00 257 ASP A CA 1
ATOM 1961 C C . ASP A 1 257 ? 11.759 10.276 -5.071 1.00 77.00 257 ASP A C 1
ATOM 1963 O O . ASP A 1 257 ? 10.873 9.423 -5.213 1.00 77.00 257 ASP A O 1
ATOM 1967 N N . GLU A 1 258 ? 12.606 10.212 -4.043 1.00 68.88 258 GLU A N 1
ATOM 1968 C CA . GLU A 1 258 ? 12.491 9.204 -2.986 1.00 68.88 258 GLU A CA 1
ATOM 1969 C C . GLU A 1 258 ? 11.326 9.463 -2.012 1.00 68.88 258 GLU A C 1
ATOM 1971 O O . GLU A 1 258 ? 10.986 8.567 -1.229 1.00 68.88 258 GLU A O 1
ATOM 1976 N N . GLY A 1 259 ? 10.703 10.647 -2.066 1.00 65.81 259 GLY A N 1
ATOM 1977 C CA . GLY A 1 259 ? 9.750 11.139 -1.072 1.00 65.81 259 GLY A CA 1
ATOM 1978 C C . GLY A 1 259 ? 8.412 10.398 -1.062 1.00 65.81 259 GLY A C 1
ATOM 1979 O O . GLY A 1 259 ? 7.807 10.246 0.002 1.00 65.81 259 GLY A O 1
ATOM 1980 N N . SER A 1 260 ? 7.967 9.874 -2.211 1.00 63.50 260 SER A N 1
ATOM 1981 C CA . SER A 1 260 ? 6.737 9.076 -2.327 1.00 63.50 260 SER A CA 1
ATOM 1982 C C . SER A 1 260 ? 7.002 7.663 -2.876 1.00 63.50 260 SER A C 1
ATOM 1984 O O . SER A 1 260 ? 7.798 7.449 -3.791 1.00 63.50 260 SER A O 1
ATOM 1986 N N . ARG A 1 261 ? 6.351 6.657 -2.268 1.00 71.12 261 ARG A N 1
ATOM 1987 C CA . ARG A 1 261 ? 6.467 5.216 -2.600 1.00 71.12 261 ARG A CA 1
ATOM 1988 C C . ARG A 1 261 ? 5.104 4.569 -2.875 1.00 71.12 261 ARG A C 1
ATOM 1990 O O . ARG A 1 261 ? 4.846 3.426 -2.497 1.00 71.12 261 ARG A O 1
ATOM 1997 N N . ASP A 1 262 ? 4.200 5.311 -3.494 1.00 75.75 262 ASP A N 1
ATOM 1998 C CA . ASP A 1 262 ? 2.889 4.824 -3.898 1.00 75.75 262 ASP A CA 1
ATOM 1999 C C . ASP A 1 262 ? 3.007 3.952 -5.152 1.00 75.75 262 ASP A C 1
ATOM 2001 O O . ASP A 1 262 ? 3.210 4.454 -6.259 1.00 75.75 262 ASP A O 1
ATOM 2005 N N . LEU A 1 263 ? 2.816 2.636 -4.989 1.00 76.25 263 LEU A N 1
ATOM 2006 C CA . LEU A 1 263 ? 2.790 1.664 -6.095 1.00 76.25 263 LEU A CA 1
ATOM 2007 C C . LEU A 1 263 ? 1.791 2.051 -7.200 1.00 76.25 263 LEU A C 1
ATOM 2009 O O . LEU A 1 263 ? 1.909 1.604 -8.339 1.00 76.25 263 LEU A O 1
ATOM 2013 N N . GLY A 1 264 ? 0.780 2.855 -6.864 1.00 73.12 264 GLY A N 1
ATOM 2014 C CA . GLY A 1 264 ? -0.231 3.316 -7.793 1.00 73.12 264 GLY A CA 1
ATOM 2015 C C . GLY A 1 264 ? 0.194 4.488 -8.685 1.00 73.12 264 GLY A C 1
ATOM 2016 O O . GLY A 1 264 ? -0.363 4.626 -9.769 1.00 73.12 264 GLY A O 1
ATOM 2017 N N . GLN A 1 265 ? 1.128 5.333 -8.261 1.00 79.75 265 GLN A N 1
ATOM 2018 C CA . GLN A 1 265 ? 1.365 6.639 -8.903 1.00 79.75 265 GLN A CA 1
ATOM 2019 C C . GLN A 1 265 ? 2.825 6.892 -9.248 1.00 79.75 265 GLN A C 1
ATOM 2021 O O . GLN A 1 265 ? 3.133 7.509 -10.266 1.00 79.75 265 GLN A O 1
ATOM 2026 N N . ASP A 1 266 ? 3.725 6.383 -8.414 1.00 85.88 266 ASP A N 1
ATOM 2027 C CA . ASP A 1 266 ? 5.149 6.678 -8.535 1.00 85.88 266 ASP A CA 1
ATOM 2028 C C . ASP A 1 266 ? 5.852 5.690 -9.469 1.00 85.88 266 ASP A C 1
ATOM 2030 O O . ASP A 1 266 ? 6.992 5.909 -9.873 1.00 85.88 266 ASP A O 1
ATOM 2034 N N . TYR A 1 267 ? 5.156 4.623 -9.859 1.00 91.62 267 TYR A N 1
ATOM 2035 C CA . TYR A 1 267 ? 5.696 3.548 -10.676 1.00 91.62 267 TYR A CA 1
ATOM 2036 C C . TYR A 1 267 ? 5.080 3.523 -12.072 1.00 91.62 267 TYR A C 1
ATOM 2038 O O . TYR A 1 267 ? 3.856 3.503 -12.232 1.00 91.62 267 TYR A O 1
ATOM 2046 N N . LEU A 1 268 ? 5.955 3.436 -13.067 1.00 93.81 268 LEU A N 1
ATOM 2047 C CA . LEU A 1 268 ? 5.644 3.024 -14.423 1.00 93.81 268 LEU A CA 1
ATOM 2048 C C . LEU A 1 268 ? 5.174 1.576 -14.373 1.00 93.81 268 LEU A C 1
ATOM 2050 O O . LEU A 1 268 ? 5.834 0.740 -13.752 1.00 93.81 268 LEU A O 1
ATOM 2054 N N . ARG A 1 269 ? 4.048 1.274 -15.017 1.00 94.31 269 ARG A N 1
ATOM 2055 C CA . ARG A 1 269 ? 3.475 -0.072 -14.984 1.00 94.31 269 ARG A CA 1
ATOM 2056 C C . ARG A 1 269 ? 3.576 -0.738 -16.337 1.00 94.31 269 ARG A C 1
ATOM 2058 O O . ARG A 1 269 ? 3.059 -0.225 -17.324 1.00 94.31 269 ARG A O 1
ATOM 2065 N N . LEU A 1 270 ? 4.201 -1.902 -16.354 1.00 94.88 270 LEU A N 1
ATOM 2066 C CA . LEU A 1 270 ? 4.353 -2.731 -17.536 1.00 94.88 270 LEU A CA 1
ATOM 2067 C C . LEU A 1 270 ? 3.692 -4.087 -17.296 1.00 94.88 270 LEU A C 1
ATOM 2069 O O . LEU A 1 270 ? 3.737 -4.614 -16.186 1.00 94.88 270 LEU A O 1
ATOM 2073 N N . ARG A 1 271 ? 3.089 -4.668 -18.327 1.00 94.88 271 ARG A N 1
ATOM 2074 C CA . ARG A 1 271 ? 2.442 -5.983 -18.244 1.00 94.88 271 ARG A CA 1
ATOM 2075 C C . ARG A 1 271 ? 3.495 -7.071 -18.391 1.00 94.88 271 ARG A C 1
ATOM 2077 O O . ARG A 1 271 ? 4.185 -7.117 -19.406 1.00 94.88 271 ARG A O 1
ATOM 2084 N N . LEU A 1 272 ? 3.606 -7.950 -17.396 1.00 95.12 272 LEU A N 1
ATOM 2085 C CA . LEU A 1 272 ? 4.494 -9.109 -17.428 1.00 95.12 272 LEU A CA 1
ATOM 2086 C C . LEU A 1 272 ? 3.721 -10.326 -17.945 1.00 95.12 272 LEU A C 1
ATOM 2088 O O . LEU A 1 272 ? 2.847 -10.841 -17.238 1.00 95.12 272 LEU A O 1
ATOM 2092 N N . PRO A 1 273 ? 4.018 -10.804 -19.161 1.00 92.75 273 PRO A N 1
ATOM 2093 C CA . PRO A 1 273 ? 3.291 -11.925 -19.716 1.00 92.75 273 PRO A CA 1
ATOM 2094 C C . PRO A 1 273 ? 3.712 -13.228 -19.002 1.00 92.75 273 PRO A C 1
ATOM 2096 O O . PRO A 1 273 ? 4.868 -13.381 -18.603 1.00 92.75 273 PRO A O 1
ATOM 2099 N N . PRO A 1 274 ? 2.786 -14.178 -18.789 1.00 92.25 274 PRO A N 1
ATOM 2100 C CA . PRO A 1 274 ? 3.028 -15.349 -17.940 1.00 92.25 274 PRO A CA 1
ATOM 2101 C C . PRO A 1 274 ? 4.080 -16.316 -18.504 1.00 92.25 274 PRO A C 1
ATOM 2103 O O . PRO A 1 274 ? 4.685 -17.076 -17.750 1.00 92.25 274 PRO A O 1
ATOM 2106 N N . ASP A 1 275 ? 4.316 -16.286 -19.815 1.00 91.31 275 ASP A N 1
ATOM 2107 C CA . ASP A 1 275 ? 5.373 -17.037 -20.497 1.00 91.31 275 ASP A CA 1
ATOM 2108 C C . ASP A 1 275 ? 6.771 -16.441 -20.280 1.00 91.31 275 ASP A C 1
ATOM 2110 O O . ASP A 1 275 ? 7.764 -17.124 -20.525 1.00 91.31 275 ASP A O 1
ATOM 2114 N N . ALA A 1 276 ? 6.865 -15.206 -19.775 1.00 93.00 276 ALA A N 1
ATOM 2115 C CA . ALA A 1 276 ? 8.136 -14.628 -19.358 1.00 93.00 276 ALA A CA 1
ATOM 2116 C C . ALA A 1 276 ? 8.666 -15.236 -18.043 1.00 93.00 276 ALA A C 1
ATOM 2118 O O . ALA A 1 276 ? 9.818 -15.021 -17.676 1.00 93.00 276 ALA A O 1
ATOM 2119 N N . ILE A 1 277 ? 7.834 -15.995 -17.323 1.00 94.12 277 ILE A N 1
ATOM 2120 C CA . ILE A 1 277 ? 8.182 -16.587 -16.031 1.00 94.12 277 ILE A CA 1
ATOM 2121 C C . ILE A 1 277 ? 8.681 -18.009 -16.255 1.00 94.12 277 ILE A C 1
ATOM 2123 O O . ILE A 1 277 ? 7.933 -18.887 -16.711 1.00 94.12 277 ILE A O 1
ATOM 2127 N N . GLY A 1 278 ? 9.942 -18.242 -15.894 1.00 91.69 278 GLY A N 1
ATOM 2128 C CA . GLY A 1 278 ? 10.580 -19.551 -15.940 1.00 91.69 278 GLY A CA 1
ATOM 2129 C C . GLY A 1 278 ? 9.804 -20.605 -15.150 1.00 91.69 278 GLY A C 1
ATOM 2130 O O . GLY A 1 278 ? 9.009 -20.299 -14.258 1.00 91.69 278 GLY A O 1
ATOM 2131 N N . ALA A 1 279 ? 10.009 -21.880 -15.484 1.00 89.88 279 ALA A N 1
ATOM 2132 C CA . ALA A 1 279 ? 9.377 -22.986 -14.755 1.00 89.88 279 ALA A CA 1
ATOM 2133 C C . ALA A 1 279 ? 9.809 -23.044 -13.274 1.00 89.88 279 ALA A C 1
ATOM 2135 O O . ALA A 1 279 ? 9.077 -23.554 -12.433 1.00 89.88 279 ALA A O 1
ATOM 213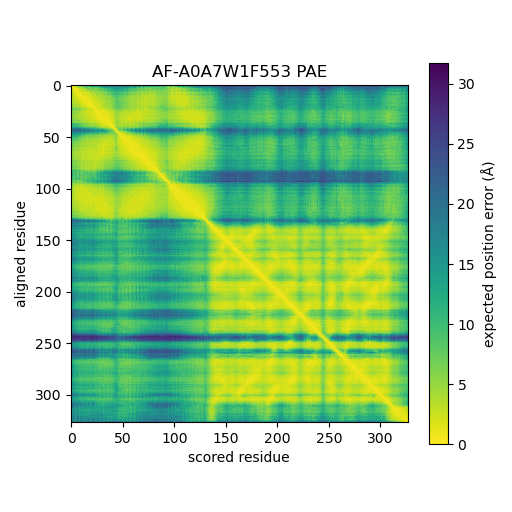6 N N . ASP A 1 280 ? 10.975 -22.480 -12.965 1.00 90.44 280 ASP A N 1
ATOM 2137 C CA . ASP A 1 280 ? 11.554 -22.299 -11.634 1.00 90.44 280 ASP A CA 1
ATOM 2138 C C . ASP A 1 280 ? 11.065 -21.026 -10.913 1.00 90.44 280 ASP A C 1
ATOM 2140 O O . ASP A 1 280 ? 11.534 -20.709 -9.819 1.00 90.44 280 ASP A O 1
ATOM 2144 N N . GLY A 1 281 ? 10.139 -20.274 -11.518 1.00 92.38 281 GLY A N 1
ATOM 2145 C CA . GLY A 1 281 ? 9.645 -19.008 -10.980 1.00 92.38 281 GLY A CA 1
ATOM 2146 C C . GLY A 1 281 ? 10.676 -17.879 -11.032 1.00 92.38 281 GLY A C 1
ATOM 2147 O O . GLY A 1 281 ? 10.558 -16.910 -10.277 1.00 92.38 281 GLY A O 1
ATOM 2148 N N . ARG A 1 282 ? 11.708 -18.001 -11.878 1.00 94.69 282 ARG A N 1
ATOM 2149 C CA . ARG A 1 282 ? 12.661 -16.920 -12.139 1.00 94.69 282 ARG A CA 1
ATOM 2150 C C . ARG A 1 282 ? 12.223 -16.075 -13.325 1.00 94.69 282 ARG A C 1
ATOM 2152 O O . ARG A 1 282 ? 11.648 -16.574 -14.291 1.00 94.69 282 ARG A O 1
ATOM 2159 N N . VAL A 1 283 ? 12.524 -14.787 -13.253 1.00 95.50 283 VAL A N 1
ATOM 2160 C CA . VAL A 1 283 ? 12.344 -13.847 -14.361 1.00 95.50 283 VAL A CA 1
ATOM 2161 C C . VAL A 1 283 ? 13.411 -12.769 -14.270 1.00 95.50 283 VAL A C 1
ATOM 2163 O O . VAL A 1 283 ? 13.690 -12.265 -13.181 1.00 95.50 283 VAL A O 1
ATOM 2166 N N . ALA A 1 284 ? 14.015 -12.429 -15.405 1.00 96.44 284 ALA A N 1
ATOM 2167 C CA . ALA A 1 284 ? 14.954 -11.323 -15.500 1.00 96.44 284 ALA A CA 1
ATOM 2168 C C . ALA A 1 284 ? 14.307 -10.170 -16.271 1.00 96.44 284 ALA A C 1
ATOM 2170 O O . ALA A 1 284 ? 13.678 -10.390 -17.304 1.00 96.44 284 ALA A O 1
ATOM 2171 N N . ILE A 1 285 ? 14.429 -8.954 -15.751 1.00 96.88 285 ILE A N 1
ATOM 2172 C CA . ILE A 1 285 ? 13.888 -7.737 -16.354 1.00 96.88 285 ILE A CA 1
ATOM 2173 C C . ILE A 1 285 ? 15.050 -6.812 -16.680 1.00 96.88 285 ILE A C 1
ATOM 2175 O O . ILE A 1 285 ? 15.779 -6.402 -15.780 1.00 96.88 285 ILE A O 1
ATOM 2179 N N . ASP A 1 286 ? 15.179 -6.456 -17.949 1.00 96.75 286 ASP A N 1
ATOM 2180 C CA . ASP A 1 286 ? 16.184 -5.531 -18.446 1.00 96.75 286 ASP A CA 1
ATOM 2181 C C . ASP A 1 286 ? 15.544 -4.178 -18.717 1.00 96.75 286 ASP A C 1
ATOM 2183 O O . ASP A 1 286 ? 14.530 -4.096 -19.408 1.00 96.75 286 ASP A O 1
ATOM 2187 N N . LEU A 1 287 ? 16.157 -3.114 -18.212 1.00 96.69 287 LEU A N 1
ATOM 2188 C CA . LEU A 1 287 ? 15.864 -1.741 -18.603 1.00 96.69 287 LEU A CA 1
ATOM 2189 C C . LEU A 1 287 ? 17.068 -1.191 -19.349 1.00 96.69 287 LEU A C 1
ATOM 2191 O O . LEU A 1 287 ? 18.177 -1.188 -18.817 1.00 96.69 287 LEU A O 1
ATOM 2195 N N . ILE A 1 288 ? 16.829 -0.675 -20.549 1.00 96.88 288 ILE A N 1
ATOM 2196 C CA . ILE A 1 288 ? 17.845 -0.119 -21.439 1.00 96.88 288 ILE A CA 1
ATOM 2197 C C . ILE A 1 288 ? 17.526 1.352 -21.696 1.00 96.88 288 ILE A C 1
ATOM 2199 O O . ILE A 1 288 ? 16.398 1.710 -22.041 1.00 96.88 288 ILE A O 1
ATOM 2203 N N . ARG A 1 289 ? 18.520 2.229 -21.535 1.00 96.00 289 ARG A N 1
ATOM 2204 C CA . ARG A 1 289 ? 18.368 3.658 -21.821 1.00 96.00 289 ARG A CA 1
ATOM 2205 C C . ARG A 1 289 ? 18.519 3.927 -23.319 1.00 96.00 289 ARG A C 1
ATOM 2207 O O . ARG A 1 289 ? 19.496 3.491 -23.929 1.00 96.00 289 ARG A O 1
ATOM 2214 N N . LEU A 1 290 ? 17.591 4.690 -23.897 1.00 95.12 290 LEU A N 1
ATOM 2215 C CA . LEU A 1 290 ? 17.589 5.020 -25.330 1.00 95.12 290 LEU A CA 1
ATOM 2216 C C . LEU A 1 290 ? 18.098 6.434 -25.643 1.00 95.12 290 LEU A C 1
ATOM 2218 O O . LEU A 1 290 ? 18.319 6.762 -26.804 1.00 95.12 290 LEU A O 1
ATOM 2222 N N . GLU A 1 291 ? 18.285 7.271 -24.625 1.00 94.69 291 GLU A N 1
ATOM 2223 C CA . GLU A 1 291 ? 18.673 8.680 -24.755 1.00 94.69 291 GLU A CA 1
ATOM 2224 C C . GLU A 1 291 ? 19.853 9.012 -23.822 1.00 94.69 291 GLU A C 1
ATOM 2226 O O . GLU A 1 291 ? 20.151 8.270 -22.886 1.00 94.69 291 GLU A O 1
ATOM 2231 N N . THR A 1 292 ? 20.561 10.114 -24.079 1.00 96.00 292 THR A N 1
ATOM 2232 C CA . THR A 1 292 ? 21.740 10.547 -23.294 1.00 96.00 292 THR A CA 1
ATOM 2233 C C . THR A 1 292 ? 21.549 11.904 -22.616 1.00 96.00 292 THR A C 1
ATOM 2235 O O . THR A 1 292 ? 22.517 12.484 -22.144 1.00 96.00 292 THR A O 1
ATOM 2238 N N . SER A 1 293 ? 20.328 12.442 -22.615 1.00 94.94 293 SER A N 1
ATOM 2239 C CA . SER A 1 293 ? 20.010 13.767 -22.065 1.00 94.94 293 SER A CA 1
ATOM 2240 C C . SER A 1 293 ? 20.037 13.813 -20.533 1.00 94.94 293 SER A C 1
ATOM 2242 O O . SER A 1 293 ? 20.250 14.875 -19.948 1.00 94.94 293 SER A O 1
ATOM 2244 N N . ALA A 1 294 ? 19.822 12.669 -19.882 1.00 96.38 294 ALA A N 1
ATOM 2245 C CA . ALA A 1 294 ? 19.860 12.533 -18.436 1.00 96.38 294 ALA A CA 1
ATOM 2246 C C . ALA A 1 294 ? 20.424 11.175 -18.013 1.00 96.38 294 ALA A C 1
ATOM 2248 O O . ALA A 1 294 ? 20.282 10.161 -18.707 1.00 96.38 294 ALA A O 1
ATOM 2249 N N . ASP A 1 295 ? 21.004 11.162 -16.820 1.00 96.50 295 ASP A N 1
ATOM 2250 C CA . ASP A 1 295 ? 21.382 9.947 -16.126 1.00 96.50 295 ASP A CA 1
ATOM 2251 C C . ASP A 1 295 ? 20.171 9.371 -15.390 1.00 96.50 295 ASP A C 1
ATOM 2253 O O . ASP A 1 295 ? 19.403 10.088 -14.745 1.00 96.50 295 ASP A O 1
ATOM 2257 N N . LEU A 1 296 ? 20.028 8.050 -15.462 1.00 96.19 296 LEU A N 1
ATOM 2258 C CA . LEU A 1 296 ? 18.999 7.308 -14.750 1.00 96.19 296 LEU A CA 1
ATOM 2259 C C . LEU A 1 296 ? 19.570 6.834 -13.418 1.00 96.19 296 LEU A C 1
ATOM 2261 O O . LEU A 1 296 ? 20.532 6.064 -13.387 1.00 96.19 296 LEU A O 1
ATOM 2265 N N . VAL A 1 297 ? 18.982 7.276 -12.317 1.00 96.12 297 VAL A N 1
ATOM 2266 C CA . VAL A 1 297 ? 19.391 6.878 -10.976 1.00 96.12 297 VAL A CA 1
ATOM 2267 C C . VAL A 1 297 ? 18.370 5.901 -10.408 1.00 96.12 297 VAL A C 1
ATOM 2269 O O . VAL A 1 297 ? 17.178 6.192 -10.307 1.00 96.12 297 VAL A O 1
ATOM 2272 N N . LEU A 1 298 ? 18.856 4.716 -10.056 1.00 95.69 298 LEU A N 1
ATOM 2273 C CA . LEU A 1 298 ? 18.056 3.586 -9.609 1.00 95.69 298 LEU A CA 1
ATOM 2274 C C . LEU A 1 298 ? 18.471 3.165 -8.204 1.00 95.69 298 LEU A C 1
ATOM 2276 O O . LEU A 1 298 ? 19.654 3.160 -7.870 1.00 95.69 298 LEU A O 1
ATOM 2280 N N . ASP A 1 299 ? 17.493 2.771 -7.406 1.00 94.25 299 ASP A N 1
ATOM 2281 C CA . ASP A 1 299 ? 17.650 2.284 -6.043 1.00 94.25 299 ASP A CA 1
ATOM 2282 C C . ASP A 1 299 ? 17.325 0.786 -5.999 1.00 94.25 299 ASP A C 1
ATOM 2284 O O . ASP A 1 299 ? 16.307 0.349 -6.546 1.00 94.25 299 ASP A O 1
ATOM 2288 N N . ARG A 1 300 ? 18.184 -0.007 -5.359 1.00 89.62 300 ARG A N 1
ATOM 2289 C CA . ARG A 1 300 ? 18.169 -1.477 -5.418 1.00 89.62 300 ARG A CA 1
ATOM 2290 C C . ARG A 1 300 ? 16.804 -2.069 -5.068 1.00 89.62 300 ARG A C 1
ATOM 2292 O O . ARG A 1 300 ? 16.275 -2.888 -5.814 1.00 89.62 300 ARG A O 1
ATOM 2299 N N . ASP A 1 301 ? 16.213 -1.597 -3.973 1.00 87.38 301 ASP A N 1
ATOM 2300 C CA . ASP A 1 301 ? 14.949 -2.119 -3.430 1.00 87.38 301 ASP A CA 1
ATOM 2301 C C . ASP A 1 301 ? 13.724 -1.288 -3.863 1.00 87.38 301 ASP A C 1
ATOM 2303 O O . ASP A 1 301 ? 12.559 -1.632 -3.606 1.00 87.38 301 ASP A O 1
ATOM 2307 N N . GLY A 1 302 ? 13.977 -0.134 -4.482 1.00 86.56 302 GLY A N 1
ATOM 2308 C CA . GLY A 1 302 ? 12.973 0.881 -4.786 1.00 86.56 302 GLY A CA 1
ATOM 2309 C C . GLY A 1 302 ? 12.591 0.965 -6.258 1.00 86.56 302 GLY A C 1
ATOM 2310 O O . GLY A 1 302 ? 11.479 1.412 -6.548 1.00 86.56 302 GLY A O 1
ATOM 2311 N N . SER A 1 303 ? 13.481 0.556 -7.165 1.00 92.44 303 SER A N 1
ATOM 2312 C CA . SER A 1 303 ? 13.360 0.863 -8.592 1.00 92.44 303 SER A CA 1
ATOM 2313 C C . SER A 1 303 ? 12.647 -0.171 -9.439 1.00 92.44 303 SER A C 1
ATOM 2315 O O . SER A 1 303 ? 12.096 0.207 -10.465 1.00 92.44 303 SER A O 1
ATOM 2317 N N . ALA A 1 304 ? 12.623 -1.440 -9.038 1.00 95.50 304 ALA A N 1
ATOM 2318 C CA . ALA A 1 304 ? 11.918 -2.476 -9.782 1.00 95.50 304 ALA A CA 1
ATOM 2319 C C . ALA A 1 304 ? 11.213 -3.437 -8.834 1.00 95.50 304 ALA A C 1
ATOM 2321 O O . ALA A 1 304 ? 11.780 -3.862 -7.829 1.00 95.50 304 ALA A O 1
ATOM 2322 N N . ARG A 1 305 ? 9.952 -3.756 -9.128 1.00 95.88 305 ARG A N 1
ATOM 2323 C CA . ARG A 1 305 ? 9.125 -4.674 -8.335 1.00 95.88 305 ARG A CA 1
ATOM 2324 C C . ARG A 1 305 ? 8.183 -5.431 -9.255 1.00 95.88 305 ARG A C 1
ATOM 2326 O O . ARG A 1 305 ? 7.675 -4.850 -10.206 1.00 95.88 305 ARG A O 1
ATOM 2333 N N . ILE A 1 306 ? 7.876 -6.682 -8.934 1.00 95.38 306 ILE A N 1
ATOM 2334 C CA . ILE A 1 306 ? 6.781 -7.405 -9.594 1.00 95.38 306 ILE A CA 1
ATOM 2335 C C . ILE A 1 306 ? 5.587 -7.410 -8.653 1.00 95.38 306 ILE A C 1
ATOM 2337 O O . ILE A 1 306 ? 5.665 -7.943 -7.547 1.00 95.38 306 ILE A O 1
ATOM 2341 N N . ALA A 1 307 ? 4.487 -6.793 -9.065 1.00 93.00 307 ALA A N 1
ATOM 2342 C CA . ALA A 1 307 ? 3.257 -6.754 -8.299 1.00 93.00 307 ALA A CA 1
ATOM 2343 C C . ALA A 1 307 ? 2.281 -7.840 -8.758 1.00 93.00 307 ALA A C 1
ATOM 2345 O O . ALA A 1 307 ? 1.954 -7.959 -9.938 1.00 93.00 307 ALA A O 1
ATOM 2346 N N . LYS A 1 308 ? 1.775 -8.595 -7.780 1.00 89.38 308 LYS A N 1
ATOM 2347 C CA . LYS A 1 308 ? 0.685 -9.561 -7.928 1.00 89.38 308 LYS A CA 1
ATOM 2348 C C . LYS A 1 308 ? -0.555 -9.059 -7.185 1.00 89.38 308 LYS A C 1
ATOM 2350 O O . LYS A 1 308 ? -0.408 -8.499 -6.090 1.00 89.38 308 LYS A O 1
ATOM 2355 N N . PRO A 1 309 ? -1.774 -9.280 -7.703 1.00 83.88 309 PRO A N 1
ATOM 2356 C CA . PRO A 1 309 ? -2.989 -9.094 -6.920 1.00 83.88 309 PRO A CA 1
ATOM 2357 C C . PRO A 1 309 ? -2.913 -9.914 -5.620 1.00 83.88 309 PRO A C 1
ATOM 2359 O O . PRO A 1 309 ? -2.722 -11.126 -5.641 1.00 83.88 309 PRO A O 1
ATOM 2362 N N . ALA A 1 310 ? -3.042 -9.267 -4.462 1.00 81.06 310 ALA A N 1
ATOM 2363 C CA . ALA A 1 310 ? -3.013 -9.935 -3.155 1.00 81.06 310 ALA A CA 1
ATOM 2364 C C . ALA A 1 310 ? -4.419 -10.305 -2.649 1.00 81.06 310 ALA A C 1
ATOM 2366 O O . ALA A 1 310 ? -4.591 -10.666 -1.485 1.00 81.06 310 ALA A O 1
ATOM 2367 N N . GLY A 1 311 ? -5.437 -10.205 -3.506 1.00 79.31 311 GLY A N 1
ATOM 2368 C CA . GLY A 1 311 ? -6.836 -10.403 -3.143 1.00 79.31 311 GLY A CA 1
ATOM 2369 C C . GLY A 1 311 ? -7.461 -9.198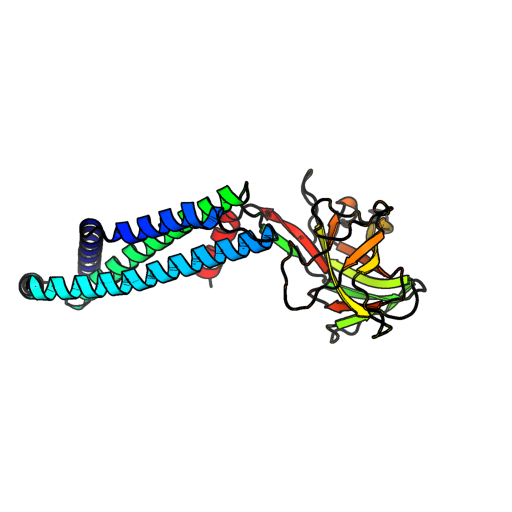 -2.431 1.00 79.31 311 GLY A C 1
ATOM 2370 O O . GLY A 1 311 ? -6.964 -8.069 -2.483 1.00 79.31 311 GLY A O 1
ATOM 2371 N N . GLY A 1 312 ? -8.603 -9.438 -1.784 1.00 77.94 312 GLY A N 1
ATOM 2372 C CA . GLY A 1 312 ? -9.402 -8.392 -1.146 1.00 77.94 312 GLY A CA 1
ATOM 2373 C C . GLY A 1 312 ? -8.745 -7.785 0.097 1.00 77.94 312 GLY A C 1
ATOM 2374 O O . GLY A 1 312 ? -8.059 -8.468 0.862 1.00 77.94 312 GLY A O 1
ATOM 2375 N N . LEU A 1 313 ? -9.015 -6.498 0.334 1.00 75.94 313 LEU A N 1
ATOM 2376 C CA . LEU A 1 313 ? -8.543 -5.746 1.501 1.00 75.94 313 LEU A CA 1
ATOM 2377 C C . LEU A 1 313 ? -8.851 -6.462 2.828 1.00 75.94 313 LEU A C 1
ATOM 2379 O O . LEU A 1 313 ? -7.964 -6.620 3.659 1.00 75.94 313 LEU A O 1
ATOM 2383 N N . LEU A 1 314 ? -10.092 -6.932 3.007 1.00 73.88 314 LEU A N 1
ATOM 2384 C CA . LEU A 1 314 ? -10.553 -7.554 4.255 1.00 73.88 314 LEU A CA 1
ATOM 2385 C C . LEU A 1 314 ? -9.774 -8.822 4.613 1.00 73.88 314 LEU A C 1
ATOM 2387 O O . LEU A 1 314 ? -9.395 -8.999 5.765 1.00 73.88 314 LEU A O 1
ATOM 2391 N N . VAL A 1 315 ? -9.498 -9.686 3.631 1.00 77.19 315 VAL A N 1
ATOM 2392 C CA . VAL A 1 315 ? -8.747 -10.931 3.863 1.00 77.19 315 VAL A CA 1
ATOM 2393 C C . VAL A 1 315 ? -7.330 -10.614 4.333 1.00 77.19 315 VAL A C 1
ATOM 2395 O O . VAL A 1 315 ? -6.836 -11.237 5.269 1.00 77.19 315 VAL A O 1
ATOM 2398 N N . ASN A 1 316 ? -6.687 -9.618 3.723 1.00 75.75 316 ASN A N 1
ATOM 2399 C CA . ASN A 1 316 ? -5.343 -9.207 4.118 1.00 75.75 316 ASN A CA 1
ATOM 2400 C C . ASN A 1 316 ? -5.321 -8.493 5.473 1.00 75.75 316 ASN A C 1
ATOM 2402 O O . ASN A 1 316 ? -4.409 -8.741 6.253 1.00 75.75 316 ASN A O 1
ATOM 2406 N N . LEU A 1 317 ? -6.332 -7.680 5.795 1.00 76.88 317 LEU A N 1
ATOM 2407 C CA . LEU A 1 317 ? -6.468 -7.078 7.126 1.00 76.88 317 LEU A CA 1
ATOM 2408 C C . LEU A 1 317 ? -6.627 -8.140 8.215 1.00 76.88 317 LEU A C 1
ATOM 2410 O O . LEU A 1 317 ? -5.952 -8.068 9.235 1.00 76.88 317 LEU A O 1
ATOM 2414 N N . LEU A 1 318 ? -7.475 -9.148 7.989 1.00 76.69 318 LEU A N 1
ATOM 2415 C CA . LEU A 1 318 ? -7.649 -10.252 8.935 1.00 76.69 318 LEU A CA 1
ATOM 2416 C C . LEU A 1 318 ? -6.363 -11.068 9.098 1.00 76.69 318 LEU A C 1
ATOM 2418 O O . LEU A 1 318 ? -6.020 -11.432 10.218 1.00 76.69 318 LEU A O 1
ATOM 2422 N N . ARG A 1 319 ? -5.628 -11.322 8.007 1.00 74.50 319 ARG A N 1
ATOM 2423 C CA . ARG A 1 319 ? -4.311 -11.976 8.076 1.00 74.50 319 ARG A CA 1
ATOM 2424 C C . ARG A 1 319 ? -3.295 -11.144 8.852 1.00 74.50 319 ARG A C 1
ATOM 2426 O O . ARG A 1 319 ? -2.582 -11.713 9.665 1.00 74.50 319 ARG A O 1
ATOM 2433 N N . GLY A 1 320 ? -3.243 -9.833 8.616 1.00 70.44 320 GLY A N 1
ATOM 2434 C CA . GLY A 1 320 ? -2.364 -8.920 9.347 1.00 70.44 320 GLY A CA 1
ATOM 2435 C C . GLY A 1 320 ? -2.684 -8.912 10.839 1.00 70.44 320 GLY A C 1
ATOM 2436 O O . GLY A 1 320 ? -1.810 -9.183 11.649 1.00 70.44 320 GLY A O 1
ATOM 2437 N N . ALA A 1 321 ? -3.960 -8.741 11.196 1.00 70.00 321 ALA A N 1
ATOM 2438 C CA . ALA A 1 321 ? -4.405 -8.794 12.586 1.00 70.00 321 ALA A CA 1
ATOM 2439 C C . ALA A 1 321 ? -4.095 -10.145 13.255 1.00 70.00 321 ALA A C 1
ATOM 2441 O O . ALA A 1 321 ? -3.706 -10.181 14.416 1.00 70.00 321 ALA A O 1
ATOM 2442 N N . ALA A 1 322 ? -4.250 -11.260 12.535 1.00 72.62 322 ALA A N 1
ATOM 2443 C CA . ALA A 1 322 ? -3.898 -12.581 13.049 1.00 72.62 322 ALA A CA 1
ATOM 2444 C C . ALA A 1 322 ? -2.382 -12.757 13.235 1.00 72.62 322 ALA A C 1
ATOM 2446 O O . ALA A 1 322 ? -1.971 -13.372 14.214 1.00 72.62 322 ALA A O 1
ATOM 2447 N N . ALA A 1 323 ? -1.565 -12.225 12.321 1.00 72.19 323 ALA A N 1
ATOM 2448 C CA . ALA A 1 323 ? -0.110 -12.252 12.432 1.00 72.19 323 ALA A CA 1
ATOM 2449 C C . ALA A 1 323 ? 0.379 -11.414 13.623 1.00 72.19 323 ALA A C 1
ATOM 2451 O O . ALA A 1 323 ? 1.198 -11.899 14.395 1.00 72.19 323 ALA A O 1
ATOM 2452 N N . ASP A 1 324 ? -0.184 -10.220 13.819 1.00 68.81 324 ASP A N 1
ATOM 2453 C CA . ASP A 1 324 ? 0.140 -9.352 14.957 1.00 68.81 324 ASP A CA 1
ATOM 2454 C C . ASP A 1 324 ? -0.296 -9.962 16.297 1.00 68.81 324 ASP A C 1
ATOM 2456 O O . ASP A 1 324 ? 0.385 -9.794 17.298 1.00 68.81 324 ASP A O 1
ATOM 2460 N N . LEU A 1 325 ? -1.417 -10.693 16.335 1.00 69.56 325 LEU A N 1
ATOM 2461 C CA . LEU A 1 325 ? -1.859 -11.412 17.539 1.00 69.56 325 LEU A CA 1
ATOM 2462 C C . LEU A 1 325 ? -1.005 -12.647 17.863 1.00 69.56 325 LEU A C 1
ATOM 2464 O O . LEU A 1 325 ? -1.075 -13.148 18.985 1.00 69.56 325 LEU A O 1
ATOM 2468 N N . ALA A 1 326 ? -0.273 -13.177 16.883 1.00 69.25 326 ALA A N 1
ATOM 2469 C CA . ALA A 1 326 ? 0.600 -14.335 17.050 1.00 69.25 326 ALA A CA 1
ATOM 2470 C C . ALA A 1 326 ? 2.048 -13.956 17.418 1.00 69.25 326 ALA A C 1
ATOM 2472 O O . ALA A 1 326 ? 2.820 -14.853 17.762 1.00 69.25 326 ALA A O 1
ATOM 2473 N N . ALA A 1 327 ? 2.403 -12.670 17.322 1.00 62.88 327 ALA A N 1
ATOM 2474 C CA . ALA A 1 327 ? 3.707 -12.110 17.676 1.00 62.88 327 ALA A CA 1
ATOM 2475 C C . ALA A 1 327 ? 3.748 -11.650 19.143 1.00 62.88 327 ALA A C 1
ATOM 2477 O O . ALA A 1 327 ? 4.827 -11.804 19.760 1.00 62.88 327 ALA A O 1
#

Mean predicted aligned error: 8.79 Å

Secondary structure (DSSP, 8-state):
-HHHHHHHHHHHHHHHHHHHHTTTHHHHHHHHHHHHHHGGG---SSHHHHHHHHHHHHHHHHHHHHHHHHHHHHHHHHHHHHHTTHHHHHHTSS--HHHHHHHHHHHHHHHHHHHHHHHHHHHHHHHHHHTTSPPPPEEEEPPSEEEEEPTT--EEEPPTT--EEEE-SSTT-EEEEEE-S-PPPPTT--EEEEE--EEEESSTTS--SEEEEEEEEEEE-TTS-EEEEEPEEPTT-SS---SS---TTEEEEEP--TT---TTTTSEEEEE-GGGS-TTS-EEEEEEE--SSEEEEEETTTSEEEEEE---HHHHHHHHHHHHHH-

Nearest PDB structures (foldseek):
  7vbo-assembly1_A  TM=5.241E-01  e=7.625E-04  Defluviitalea phaphyphila
  7wwn-assembly1_A-2  TM=3.259E-01  e=6.672E-02  Thermus thermophilus HB8
  3n9m-assembly1_A  TM=1.419E-01  e=2.052E+00  Caenorhabditis elegans
  3n9m-assembly2_C  TM=1.164E-01  e=1.627E+00  Caenorhabditis elegans

Solvent-accessible surface area (backbone atoms only — not comparable to full-atom values): 17637 Å² total; per-residue (Å²): 110,70,69,50,54,52,45,18,52,53,37,15,53,48,42,39,54,48,49,55,71,70,48,58,61,52,58,57,51,52,52,45,50,45,46,64,63,46,52,74,66,60,82,54,98,43,77,66,60,34,49,53,52,43,53,48,51,44,51,54,52,47,52,49,52,50,53,54,49,54,52,49,52,54,52,54,50,53,51,46,42,64,72,68,46,43,60,66,66,50,63,74,40,102,60,56,69,67,33,52,54,48,6,43,52,50,13,49,50,53,48,54,49,54,51,49,52,51,45,48,52,48,44,51,51,44,50,25,67,69,63,78,40,73,70,72,39,67,45,71,46,63,51,77,45,57,31,38,27,38,60,87,69,48,79,43,82,53,62,90,87,60,53,66,48,76,49,58,72,62,52,42,25,33,38,36,34,33,33,64,77,46,74,76,63,60,94,92,55,72,38,34,38,36,36,35,40,32,53,45,42,70,44,88,91,51,81,50,64,61,45,51,31,37,36,31,33,39,17,49,46,98,87,66,51,78,44,82,40,68,30,43,74,36,93,80,27,66,54,38,85,52,98,66,67,62,59,82,20,40,34,41,48,53,56,41,68,89,90,60,86,47,80,74,63,55,21,39,32,25,45,46,59,66,80,35,43,23,97,80,15,34,35,34,40,36,42,31,33,68,50,65,64,42,26,44,36,34,37,65,86,70,18,46,33,41,35,35,78,56,50,56,49,66,64,48,50,52,49,48,54,51,52,62,73,73,107

=== Feature glossary ===
A reading guide for the features in this record.

Start from the sequence.

  · Sequence gives the chain of amino acids in standard one-letter code (A=alanine, C=cysteine, …, Y=tyrosine), read N→C. It is the only feature that is directly encoded by the gene; all structural features are derived from the folded form of this sequence.

Fold it, and you get atomic coordinates and the backbone conformation that goes with them.

  · Structure coordinates are given as an mmCIF _atom_site loop: one row per atom with element, residue name, chain id, sequence number, and x/y/z position in Å. Only the four main-chain atoms per residue are included here; side chains are omitted to keep the record compact.

  · Backbone dihedral angles. Every residue except chain termini has a φ (preceding-C → N → Cα → C) and a ψ (N → Cα → C → next-N). They are reported in degrees following the IUPAC sign convention. Secondary structure is essentially a statement about which (φ, ψ) basin each residue occupies.

  · Eight-state secondary structure (DSSP): H is the canonical α-helix, G the tighter 3₁₀-helix, I the wider π-helix; E/B are β-structure, T and S are turns and bends, and '-' is everything else. DSSP derives these from the pattern of main-chain N–H···O=C hydrogen bonds, not from the sequence.

  · SS3 is a coarse helix/strand/coil call (letters a/b/c) made by the P-SEA algorithm from inter-Cα distances and dihedrals. It is less detailed than DSSP but needs only Cα positions.

Summarize the fold with a handful of shape descriptors and a per-residue structural alphabet.

  · Radius of gyration (Rg) is the root-mean-square distance of Cα atoms from their centroid — a single number for overall size and compactness. A globular domain of N residues has Rg ≈ 2.2·N^0.38 Å; an extended or disordered chain has a much larger Rg. The Cα contact count is the number of residue pairs whose Cα atoms are within 8 Å and are more than four positions apart in sequence — a standard proxy for tertiary packing density. The bounding box is the smallest axis-aligned box enclosing all Cα atoms.

  · 3Di is Foldseek's structural alphabet. Each residue is assigned one of twenty discrete states based on how its Cα sits relative to its spatial (not sequential) neighbors. Aligning 3Di strings finds structural homologs roughly as well as full 3D superposition, but orders of magnitude faster.

  · Solvent-accessible surface area (SASA) is the area in Å² traced out by the centre of a 1.4 Å probe sphere (a water molecule) rolled over the protein's van der Waals surface (Shrake–Rupley / Lee–Richards construction). Buried residues have near-zero SASA; fully exposed residues can exceed 200 Å². The total SASA scales roughly with the number of surface residues.

Ask how reliable the model is.

  · For AlphaFold models, the B-factor field carries pLDDT — the model's own estimate of local accuracy on a 0–100 scale. Regions with pLDDT<50 should be treated as essentially unmodeled; they often correspond to intrinsically disordered segments.

  · For experimental (PDB) structures, the B-factor (temperature factor) quantifies the positional spread of each atom in the crystal — a combination of thermal vibration and static disorder — in units of Å². High B-factors mark flexible loops or poorly resolved regions; low B-factors mark the rigid, well-ordered core.

  · Predicted Aligned Error (PAE) is an AlphaFold confidence matrix: entry (i, j) is the expected error in the position of residue j, in ångströms, when the prediction is superimposed on the true structure at residue i. Low PAE within a block of residues means that block is internally rigid and well-predicted; high PAE between two blocks means their relative placement is uncertain even if each block individually is confident.

Place it in context: what it resembles, what it is annotated as, and how it looks.

  · Structural nearest neighbors (via Foldseek easy-search vs the PDB). Reported per hit: target PDB id, E-value, and alignment TM-score. A TM-score above ~0.5 is the conventional threshold for 'same fold'.

  · Functional annotations link the protein to curated databases. InterPro entries identify conserved domains and families by matching the sequence against member-database signatures (Pfam, PROSITE, CDD, …). Gene Ontology (GO) terms describe molecular function, biological process, and cellular component in a controlled vocabulary. CATH places the structure in a hierarchical fold classification (Class/Architecture/Topology/Homologous-superfamily). The organism is the source species.

  · The contact map is a binary N×N matrix image: pixel (i, j) is dark where Cα_i and Cα_j are within 8 Å and |i−j|>4. Because the |i−j|>4 filter removes local helical contacts, off-diagonal stripes parallel to the main diagonal indicate parallel β-sheets; stripes perpendicular to it indicate antiparallel β-sheets. The Ramachandran plot scatters every residue's (φ, ψ) pair against the sterically allowed regions. The PAE heatmap renders the predicted-aligned-error matrix.

  · Six rendered views show the 3D structure from the faces of a cube — i.e. along ±x, ±y, ±z. Rendering representation is drawn randomly per protein from cartoon (secondary-structure ribbons), sticks (backbone bonds), or molecular surface; coloring is either N→C rainbow (blue at the N-terminus through red at the C-terminus) or one color per chain.